Protein AF-A0A812J7W1-F1 (afdb_monomer)

Structure (mmCIF, N/CA/C/O backbone):
data_AF-A0A812J7W1-F1
#
_entry.id   AF-A0A812J7W1-F1
#
loop_
_atom_site.group_PDB
_atom_site.id
_atom_site.type_symbol
_atom_site.label_atom_id
_atom_site.label_alt_id
_atom_site.label_comp_id
_atom_site.label_asym_id
_atom_site.label_entity_id
_atom_site.label_seq_id
_atom_site.pdbx_PDB_ins_code
_atom_site.Cartn_x
_atom_site.Cartn_y
_atom_site.Cartn_z
_atom_site.occupancy
_atom_site.B_iso_or_equiv
_atom_site.auth_seq_id
_atom_site.auth_comp_id
_atom_site.auth_asym_id
_atom_site.auth_atom_id
_atom_site.pdbx_PDB_model_num
ATOM 1 N N . MET A 1 1 ? -7.565 -2.464 35.610 1.00 38.91 1 MET A N 1
ATOM 2 C CA . MET A 1 1 ? -7.631 -1.095 36.166 1.00 38.91 1 MET A CA 1
ATOM 3 C C . MET A 1 1 ? -6.300 -0.405 35.885 1.00 38.91 1 MET A C 1
ATOM 5 O O . MET A 1 1 ? -5.428 -0.407 36.736 1.00 38.91 1 MET A O 1
ATOM 9 N N . VAL A 1 2 ? -6.095 0.096 34.666 1.00 43.25 2 VAL A N 1
ATOM 10 C CA . VAL A 1 2 ? -4.907 0.891 34.315 1.00 43.25 2 VAL A CA 1
ATOM 11 C C . VAL A 1 2 ? -5.447 2.229 33.846 1.00 43.25 2 VAL A C 1
ATOM 13 O O . VAL A 1 2 ? -6.055 2.308 32.783 1.00 43.25 2 VAL A O 1
ATOM 16 N N . MET A 1 3 ? -5.316 3.254 34.685 1.00 48.16 3 MET A N 1
ATOM 17 C CA . MET A 1 3 ? -5.558 4.630 34.264 1.00 48.16 3 MET A CA 1
ATOM 18 C C . MET A 1 3 ? -4.496 4.931 33.207 1.00 48.16 3 MET A C 1
ATOM 20 O O . MET A 1 3 ? -3.303 4.955 33.515 1.00 48.16 3 MET A O 1
ATOM 24 N N . SER A 1 4 ? -4.920 5.034 31.948 1.00 65.12 4 SER A N 1
ATOM 25 C CA . SER A 1 4 ? -4.020 5.253 30.817 1.00 65.12 4 SER A CA 1
ATOM 26 C C . SER A 1 4 ? -3.242 6.549 31.047 1.00 65.12 4 SER A C 1
ATOM 28 O O . SER A 1 4 ? -3.764 7.481 31.659 1.00 65.12 4 SER A O 1
ATOM 30 N N . MET A 1 5 ? -2.005 6.651 30.548 1.00 56.66 5 MET A N 1
ATOM 31 C CA . MET A 1 5 ? -1.185 7.873 30.642 1.00 56.66 5 MET A CA 1
ATOM 32 C C . MET A 1 5 ? -1.951 9.132 30.194 1.00 56.66 5 MET A C 1
ATOM 34 O O . MET A 1 5 ? -1.687 10.234 30.674 1.00 56.66 5 MET A O 1
ATOM 38 N N . SER A 1 6 ? -2.959 8.970 29.328 1.00 56.72 6 SER A N 1
ATOM 39 C CA . SER A 1 6 ? -3.863 10.046 28.928 1.00 56.72 6 SER A CA 1
ATOM 40 C C . SER A 1 6 ? -4.675 10.653 30.073 1.00 56.72 6 SER A C 1
ATOM 42 O O . SER A 1 6 ? -4.969 11.843 30.030 1.00 56.72 6 SER A O 1
ATOM 44 N N . ASP A 1 7 ? -5.049 9.869 31.080 1.00 58.75 7 ASP A N 1
ATOM 45 C CA . ASP A 1 7 ? -5.904 10.309 32.185 1.00 58.75 7 ASP A CA 1
ATOM 46 C C . ASP A 1 7 ? -5.105 11.165 33.171 1.00 58.75 7 ASP A C 1
ATOM 48 O O . ASP A 1 7 ? -5.565 12.230 33.582 1.00 58.75 7 ASP A O 1
ATOM 52 N N . TRP A 1 8 ? -3.857 10.773 33.449 1.00 70.81 8 TRP A N 1
ATOM 53 C CA . TRP A 1 8 ? -2.909 11.577 34.223 1.00 70.81 8 TRP A CA 1
ATOM 54 C C . TRP A 1 8 ? -2.562 12.896 33.528 1.00 70.81 8 TRP A C 1
ATOM 56 O O . TRP A 1 8 ? -2.550 13.937 34.183 1.00 70.81 8 TRP A O 1
ATOM 66 N N . MET A 1 9 ? -2.372 12.896 32.202 1.00 63.72 9 MET A N 1
ATOM 67 C CA . MET A 1 9 ? -2.175 14.138 31.441 1.00 63.72 9 MET A CA 1
ATOM 68 C C . MET A 1 9 ? -3.383 15.081 31.546 1.00 63.72 9 MET A C 1
ATOM 70 O O . MET A 1 9 ? -3.213 16.295 31.639 1.00 63.72 9 MET A O 1
ATOM 74 N N . ILE A 1 10 ? -4.610 14.554 31.582 1.00 65.31 10 ILE A N 1
ATOM 75 C CA . ILE A 1 10 ? -5.826 15.372 31.729 1.00 65.31 10 ILE A CA 1
ATOM 76 C C . ILE A 1 10 ? -5.923 15.983 33.129 1.00 65.31 10 ILE A C 1
ATOM 78 O O . ILE A 1 10 ? -6.291 17.153 33.271 1.00 65.31 10 ILE A O 1
ATOM 82 N N . VAL A 1 11 ? -5.604 15.206 34.163 1.00 68.12 11 VAL A N 1
ATOM 83 C CA . VAL A 1 11 ? -5.605 15.698 35.544 1.00 68.12 11 VAL A CA 1
ATOM 84 C C . VAL A 1 11 ? -4.542 16.782 35.708 1.00 68.12 11 VAL A C 1
ATOM 86 O O . VAL A 1 11 ? -4.856 17.864 36.193 1.00 68.12 11 VAL A O 1
ATOM 89 N N . LEU A 1 12 ? -3.328 16.550 35.208 1.00 70.06 12 LEU A N 1
ATOM 90 C CA . LEU A 1 12 ? -2.230 17.5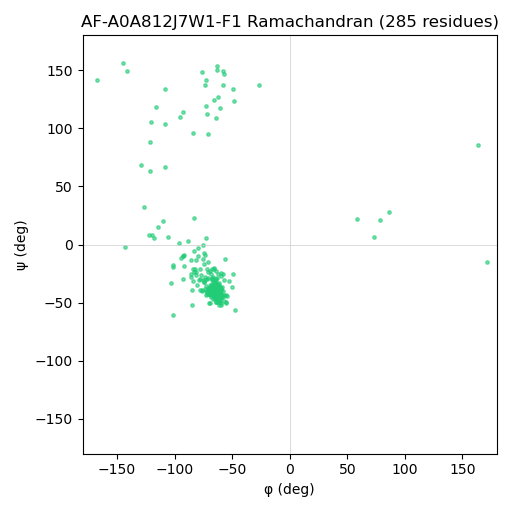16 35.273 1.00 70.06 12 LEU A CA 1
ATOM 91 C C . LEU A 1 12 ? -2.531 18.802 34.500 1.00 70.06 12 LEU A C 1
ATOM 93 O O . LEU A 1 12 ? -2.329 19.888 35.033 1.00 70.06 12 LEU A O 1
ATOM 97 N N . THR A 1 13 ? -3.075 18.706 33.284 1.00 69.25 13 THR A N 1
ATOM 98 C CA . THR A 1 13 ? -3.468 19.897 32.511 1.00 69.25 13 THR A CA 1
ATOM 99 C C . THR A 1 13 ? -4.605 20.670 33.174 1.00 69.25 13 THR A C 1
ATOM 101 O O . THR A 1 13 ? -4.586 21.896 33.156 1.00 69.25 13 THR A O 1
ATOM 104 N N . SER A 1 14 ? -5.560 19.988 33.814 1.00 63.94 14 SER A N 1
ATOM 105 C CA . SER A 1 14 ? -6.667 20.646 34.525 1.00 63.94 14 SER A CA 1
ATOM 106 C C . SER A 1 14 ? -6.212 21.312 35.825 1.00 63.94 14 SER A C 1
ATOM 108 O O . SER A 1 14 ? -6.644 22.422 36.121 1.00 63.94 14 SER A O 1
ATOM 110 N N . LEU A 1 15 ? -5.319 20.669 36.581 1.00 68.56 15 LEU A N 1
ATOM 111 C CA . LEU A 1 15 ? -4.721 21.248 37.786 1.00 68.56 15 LEU A CA 1
ATOM 112 C C . LEU A 1 15 ? -3.820 22.438 37.448 1.00 68.56 15 LEU A C 1
ATOM 114 O O . LEU A 1 15 ? -3.852 23.443 38.151 1.00 68.56 15 LEU A O 1
ATOM 118 N N . TRP A 1 16 ? -3.070 22.352 36.348 1.00 75.50 16 TRP A N 1
ATOM 119 C CA . TRP A 1 16 ? -2.271 23.461 35.835 1.00 75.50 16 TRP A CA 1
ATOM 120 C C . TRP A 1 16 ? -3.142 24.649 35.415 1.00 75.50 16 TRP A C 1
ATOM 122 O O . TRP A 1 16 ? -2.821 25.781 35.752 1.00 75.50 16 TRP A O 1
ATOM 132 N N . GLU A 1 17 ? -4.264 24.405 34.730 1.00 68.06 17 GLU A N 1
ATOM 133 C CA . GLU A 1 17 ? -5.214 25.447 34.311 1.00 68.06 17 GLU A CA 1
ATOM 134 C C . GLU A 1 17 ? -5.778 26.213 35.519 1.00 68.06 17 GLU A C 1
ATOM 136 O O . GLU A 1 17 ? -5.700 27.439 35.572 1.00 68.06 17 GLU A O 1
ATOM 141 N N . VAL A 1 18 ? -6.269 25.480 36.524 1.00 70.06 18 VAL A N 1
ATOM 142 C CA . VAL A 1 18 ? -6.839 26.054 37.754 1.00 70.06 18 VAL A CA 1
ATOM 143 C C . VAL A 1 18 ? -5.767 26.759 38.585 1.00 70.06 18 VAL A C 1
ATOM 145 O O . VAL A 1 18 ? -5.991 27.866 39.070 1.00 70.06 18 VAL A O 1
ATOM 148 N N . GLY A 1 19 ? -4.589 26.147 38.730 1.00 72.00 19 GLY A N 1
ATOM 149 C CA . GLY A 1 19 ? -3.466 26.735 39.457 1.00 72.00 19 GLY A CA 1
ATOM 150 C C . GLY A 1 19 ? -2.949 28.011 38.795 1.00 72.00 19 GLY A C 1
ATOM 151 O O . GLY A 1 19 ? -2.631 28.975 39.487 1.00 72.00 19 GLY A O 1
ATOM 152 N N . PHE A 1 20 ? -2.922 28.053 37.462 1.00 70.19 20 PHE A N 1
ATOM 153 C CA . PHE A 1 20 ? -2.513 29.231 36.705 1.00 70.19 20 PHE A CA 1
ATOM 154 C C . PHE A 1 20 ? -3.536 30.369 36.809 1.00 70.19 20 PHE A C 1
ATOM 156 O O . PHE A 1 20 ? -3.140 31.516 37.009 1.00 70.19 20 PHE A O 1
ATOM 163 N N . GLU A 1 21 ? -4.840 30.076 36.725 1.00 65.75 21 GLU A N 1
ATOM 164 C CA . GLU A 1 21 ? -5.900 31.073 36.940 1.00 65.75 21 GLU A CA 1
ATOM 165 C C . GLU A 1 21 ? -5.874 31.624 38.375 1.00 65.75 21 GLU A C 1
ATOM 167 O O . GLU A 1 21 ? -5.955 32.838 38.566 1.00 65.75 21 GLU A O 1
ATOM 172 N N . ALA A 1 22 ? -5.671 30.760 39.375 1.00 67.69 22 ALA A N 1
ATOM 173 C CA . ALA A 1 22 ? -5.524 31.173 40.768 1.00 67.69 22 ALA A CA 1
ATOM 174 C C . ALA A 1 22 ? -4.273 32.040 40.976 1.00 67.69 22 ALA A C 1
ATOM 176 O O . ALA A 1 22 ? -4.361 33.114 41.567 1.00 67.69 22 ALA A O 1
ATOM 177 N N . TYR A 1 23 ? -3.118 31.626 40.446 1.00 73.19 23 TYR A N 1
ATOM 178 C CA . TYR A 1 23 ? -1.880 32.402 40.528 1.00 73.19 23 TYR A CA 1
ATOM 179 C C . TYR A 1 23 ? -2.016 33.770 39.852 1.00 73.19 23 TYR A C 1
ATOM 181 O O . TYR A 1 23 ? -1.608 34.776 40.425 1.00 73.19 23 TYR A O 1
ATOM 189 N N . ALA A 1 24 ? -2.624 33.832 38.665 1.00 65.81 24 ALA A N 1
ATOM 190 C CA . ALA A 1 24 ? -2.852 35.088 37.957 1.00 65.81 24 ALA A CA 1
ATOM 191 C C . ALA A 1 24 ? -3.798 36.028 38.726 1.00 65.81 24 ALA A C 1
ATOM 193 O O . ALA A 1 24 ? -3.552 37.232 38.761 1.00 65.81 24 ALA A O 1
ATOM 194 N N . PHE A 1 25 ? -4.831 35.487 39.381 1.00 64.12 25 PHE A N 1
ATOM 195 C CA . PHE A 1 25 ? -5.729 36.247 40.253 1.00 64.12 25 PHE A CA 1
ATOM 196 C C . PHE A 1 25 ? -4.996 36.801 41.484 1.00 64.12 25 PHE A C 1
ATOM 198 O O . PHE A 1 25 ? -5.085 37.994 41.769 1.00 64.12 25 PHE A O 1
ATOM 205 N N . PHE A 1 26 ? -4.199 35.974 42.171 1.00 64.81 26 PHE A N 1
ATOM 206 C CA . PHE A 1 26 ? -3.395 36.418 43.315 1.00 64.81 26 PHE A CA 1
ATOM 207 C C . PHE A 1 26 ? -2.312 37.429 42.920 1.00 64.81 26 PHE A C 1
ATOM 209 O O . PHE A 1 26 ? -2.077 38.379 43.659 1.00 64.81 26 PHE A O 1
ATOM 216 N N . ALA A 1 27 ? -1.701 37.280 41.743 1.00 64.56 27 ALA A N 1
ATOM 217 C CA . ALA A 1 27 ? -0.713 38.221 41.221 1.00 64.56 27 ALA A CA 1
ATOM 218 C C . ALA A 1 27 ? -1.318 39.585 40.826 1.00 64.56 27 ALA A C 1
ATOM 220 O O . ALA A 1 27 ? -0.592 40.574 40.785 1.00 64.56 27 ALA A O 1
ATOM 221 N N . GLN A 1 28 ? -2.626 39.656 40.545 1.00 57.50 28 GLN A N 1
ATOM 222 C CA . GLN A 1 28 ? -3.356 40.917 40.341 1.00 57.50 28 GLN A CA 1
ATOM 223 C C . GLN A 1 28 ? -3.832 41.562 41.651 1.00 57.50 28 GLN A C 1
ATOM 225 O O . GLN A 1 28 ? -4.068 42.765 41.678 1.00 57.50 28 GLN A O 1
ATOM 230 N N . GLY A 1 29 ? -3.955 40.791 42.737 1.00 55.59 29 GLY A N 1
ATOM 231 C CA . GLY A 1 29 ? -4.393 41.280 44.050 1.00 55.59 29 GLY A CA 1
ATOM 232 C C . GLY A 1 29 ? -3.343 42.079 44.832 1.00 55.59 29 GLY A C 1
ATOM 233 O O . GLY A 1 29 ? -3.631 42.529 45.938 1.00 55.59 29 GLY A O 1
ATOM 234 N N . THR A 1 30 ? -2.138 42.260 44.288 1.00 50.72 30 THR A N 1
ATOM 235 C CA . THR A 1 30 ? -1.028 42.974 44.934 1.00 50.72 30 THR A CA 1
ATOM 236 C C . THR A 1 30 ? -0.554 44.164 44.096 1.00 50.72 30 THR A C 1
ATOM 238 O O . THR A 1 30 ? 0.590 44.193 43.654 1.00 50.72 30 THR A O 1
ATOM 241 N N . GLU A 1 31 ? -1.405 45.163 43.874 1.00 50.72 31 GLU A N 1
ATOM 242 C CA . GLU A 1 31 ? -0.934 46.528 43.591 1.00 50.72 31 GLU A CA 1
ATOM 243 C C . GLU A 1 31 ? -1.505 47.469 44.655 1.00 50.72 31 GLU A C 1
ATOM 245 O O . GLU A 1 31 ? -2.590 48.033 44.531 1.00 50.72 31 GLU A O 1
ATOM 250 N N . GLY A 1 32 ? -0.739 47.585 45.743 1.00 47.44 32 GLY A N 1
ATOM 251 C CA . GLY A 1 32 ? -0.638 48.829 46.487 1.00 47.44 32 GLY A CA 1
ATOM 252 C C . GLY A 1 32 ? 0.205 49.820 45.679 1.00 47.44 32 GLY A C 1
ATOM 253 O O . GLY A 1 32 ? 1.207 49.443 45.076 1.00 47.44 32 GLY A O 1
ATOM 254 N N . ASP A 1 33 ? -0.289 51.051 45.664 1.00 46.31 33 ASP A N 1
ATOM 255 C CA . ASP A 1 33 ? 0.182 52.289 45.041 1.00 46.31 33 ASP A CA 1
ATOM 256 C C . ASP A 1 33 ? 1.703 52.439 44.787 1.00 46.31 33 ASP A C 1
ATOM 258 O O . ASP A 1 33 ? 2.532 52.151 45.649 1.00 46.31 33 ASP A O 1
ATOM 262 N N . GLY A 1 34 ? 2.072 52.953 43.604 1.00 38.47 34 GLY A N 1
ATOM 263 C CA . GLY A 1 34 ? 3.466 53.254 43.255 1.00 38.47 34 GLY A CA 1
ATOM 264 C C . GLY A 1 34 ? 3.730 53.461 41.760 1.00 38.47 34 GLY A C 1
ATOM 265 O O . GLY A 1 34 ? 4.135 52.547 41.040 1.00 38.47 34 GLY A O 1
ATOM 266 N N . GLY A 1 35 ? 3.523 54.687 41.274 1.00 47.06 35 GLY A N 1
ATOM 267 C CA . GLY A 1 35 ? 3.791 55.100 39.895 1.00 47.06 35 GLY A CA 1
ATOM 268 C C . GLY A 1 35 ? 5.262 54.954 39.479 1.00 47.06 35 GLY A C 1
ATOM 269 O O . GLY A 1 35 ? 6.138 55.630 40.003 1.00 47.06 35 GLY A O 1
ATOM 270 N N . GLY A 1 36 ? 5.523 54.103 38.483 1.00 46.34 36 GLY A N 1
ATOM 271 C CA . GLY A 1 36 ? 6.850 53.960 37.860 1.00 46.34 36 GLY A CA 1
ATOM 272 C C . GLY A 1 36 ? 6.996 52.789 36.878 1.00 46.34 36 GLY A C 1
ATOM 273 O O . GLY A 1 36 ? 7.913 52.778 36.064 1.00 46.34 36 GLY A O 1
ATOM 274 N N . LEU A 1 37 ? 6.069 51.823 36.881 1.00 48.12 37 LEU A N 1
ATOM 275 C CA . LEU A 1 37 ? 6.252 50.535 36.194 1.00 48.12 37 LEU A CA 1
ATOM 276 C C . LEU A 1 37 ? 5.375 50.309 34.942 1.00 48.12 37 LEU A C 1
ATOM 278 O O . LEU A 1 37 ? 5.202 49.177 34.507 1.00 48.12 37 LEU A O 1
ATOM 282 N N . LYS A 1 38 ? 4.824 51.348 34.300 1.00 52.34 38 LYS A N 1
ATOM 283 C CA . LYS A 1 38 ? 3.821 51.170 33.220 1.00 52.34 38 LYS A CA 1
ATOM 284 C C . LYS A 1 38 ? 4.337 50.445 31.954 1.00 52.34 38 LYS A C 1
ATOM 286 O O . LYS A 1 38 ? 3.543 49.836 31.237 1.00 52.34 38 LYS A O 1
ATOM 291 N N . SER A 1 39 ? 5.650 50.433 31.693 1.00 50.81 39 SER A N 1
ATOM 292 C CA . SER A 1 39 ? 6.232 49.784 30.498 1.00 50.81 39 SER A CA 1
ATOM 293 C C . SER A 1 39 ? 6.501 48.276 30.679 1.00 50.81 39 SER A C 1
ATOM 295 O O . SER A 1 39 ? 6.197 47.473 29.795 1.00 50.81 39 SER A O 1
ATOM 297 N N . LEU A 1 40 ? 6.966 47.846 31.861 1.00 51.84 40 LEU A N 1
ATOM 298 C CA . LEU A 1 40 ? 7.208 46.423 32.152 1.00 51.84 40 LEU A CA 1
ATOM 299 C C . LEU A 1 40 ? 5.910 45.658 32.453 1.00 51.84 40 LEU A C 1
ATOM 301 O O . LEU A 1 40 ? 5.808 44.471 32.128 1.00 51.84 40 LEU A O 1
ATOM 305 N N . THR A 1 41 ? 4.896 46.333 33.004 1.00 58.84 41 THR A N 1
ATOM 306 C CA . THR A 1 41 ? 3.570 45.742 33.230 1.00 58.84 41 THR A CA 1
ATOM 307 C C . THR A 1 41 ? 2.849 45.485 31.904 1.00 58.84 41 THR A C 1
ATOM 309 O O . THR A 1 41 ? 2.264 44.421 31.734 1.00 58.84 41 THR A O 1
ATOM 312 N N . SER A 1 42 ? 2.985 46.362 30.902 1.00 55.03 42 SER A N 1
ATOM 313 C CA . SER A 1 42 ? 2.338 46.202 29.586 1.00 55.03 42 SER A CA 1
ATOM 314 C C . SER A 1 42 ? 2.801 44.945 28.828 1.00 55.03 42 SER A C 1
ATOM 316 O O . SER A 1 42 ? 1.983 44.223 28.257 1.00 55.03 42 SER A O 1
ATOM 318 N N . LEU A 1 43 ? 4.095 44.606 28.881 1.00 57.69 43 LEU A N 1
ATOM 319 C CA . LEU A 1 43 ? 4.625 43.381 28.260 1.00 57.69 43 LEU A CA 1
ATOM 320 C C . LEU A 1 43 ? 4.229 42.107 29.026 1.00 57.69 43 LEU A C 1
ATOM 322 O O . LEU A 1 43 ? 3.938 41.077 28.408 1.00 57.69 43 LEU A O 1
ATOM 326 N N . LYS A 1 44 ? 4.167 42.172 30.364 1.00 61.62 44 LYS A N 1
ATOM 327 C CA . LYS A 1 44 ? 3.667 41.070 31.204 1.00 61.62 44 LYS A CA 1
ATOM 328 C C . LYS A 1 44 ? 2.171 40.835 30.979 1.00 61.62 44 LYS A C 1
ATOM 330 O O . LYS A 1 44 ? 1.772 39.689 30.792 1.00 61.62 44 LYS A O 1
ATOM 335 N N . ILE A 1 45 ? 1.374 41.900 30.884 1.00 62.22 45 ILE A N 1
ATOM 336 C CA . ILE A 1 45 ? -0.064 41.848 30.590 1.00 62.22 45 ILE A CA 1
ATOM 337 C C . ILE A 1 45 ? -0.317 41.211 29.217 1.00 62.22 45 ILE A C 1
ATOM 339 O O . ILE A 1 45 ? -1.134 40.299 29.116 1.00 62.22 45 ILE A O 1
ATOM 343 N N . LEU A 1 46 ? 0.415 41.599 28.166 1.00 63.19 46 LEU A N 1
ATOM 344 C CA . LEU A 1 46 ? 0.258 40.996 26.833 1.00 63.19 46 LEU A CA 1
ATOM 345 C C . LEU A 1 46 ? 0.599 39.498 26.815 1.00 63.19 46 LEU A C 1
ATOM 347 O O . LEU A 1 46 ? -0.063 38.714 26.128 1.00 63.19 46 LEU A O 1
ATOM 351 N N . ARG A 1 47 ? 1.612 39.079 27.584 1.00 64.00 47 ARG A N 1
ATOM 352 C CA . ARG A 1 47 ? 1.989 37.666 27.715 1.00 64.00 47 ARG A CA 1
ATOM 353 C C . ARG A 1 47 ? 0.932 36.882 28.503 1.00 64.00 47 ARG A C 1
ATOM 355 O O . ARG A 1 47 ? 0.553 35.799 28.066 1.00 64.00 47 ARG A O 1
ATOM 362 N N . ILE A 1 48 ? 0.394 37.453 29.581 1.00 65.56 48 ILE A N 1
ATOM 363 C CA . ILE A 1 48 ? -0.689 36.861 30.383 1.00 65.56 48 ILE A CA 1
ATOM 364 C C . ILE A 1 48 ? -1.960 36.701 29.542 1.00 65.56 48 ILE A C 1
ATOM 366 O O . ILE A 1 48 ? -2.483 35.596 29.464 1.00 65.56 48 ILE A O 1
ATOM 370 N N . VAL A 1 49 ? -2.392 37.735 28.810 1.00 68.62 49 VAL A N 1
ATOM 371 C CA . VAL A 1 49 ? -3.573 37.673 27.925 1.00 68.62 49 VAL A CA 1
ATOM 372 C C . VAL A 1 49 ? -3.421 36.599 26.840 1.00 68.62 49 VAL A C 1
ATOM 374 O O . VAL A 1 49 ? -4.380 35.884 26.538 1.00 68.62 49 VAL A O 1
ATOM 377 N N . ARG A 1 50 ? -2.220 36.437 26.262 1.00 65.12 50 ARG A N 1
ATOM 378 C CA . ARG A 1 50 ? -1.934 35.344 25.314 1.00 65.12 50 ARG A CA 1
ATOM 379 C C . ARG A 1 50 ? -2.053 33.974 25.977 1.00 65.12 50 ARG A C 1
ATOM 381 O O . ARG A 1 50 ? -2.676 33.089 25.395 1.00 65.12 50 ARG A O 1
ATOM 388 N N . ILE A 1 51 ? -1.521 33.806 27.186 1.00 66.94 51 ILE A N 1
ATOM 389 C CA . ILE A 1 51 ? -1.618 32.540 27.922 1.00 66.94 51 ILE A CA 1
ATOM 390 C C . ILE A 1 51 ? -3.078 32.234 28.286 1.00 66.94 51 ILE A C 1
ATOM 392 O O 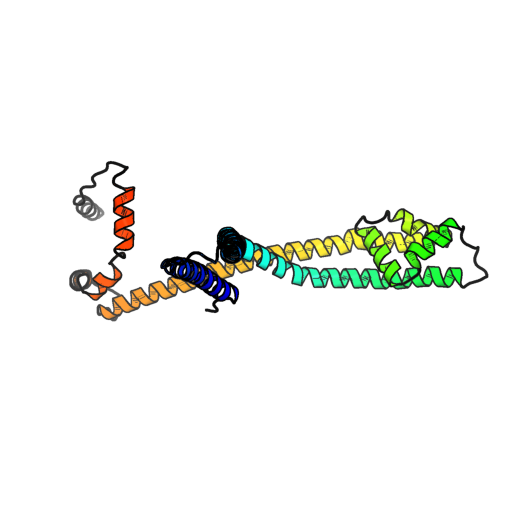. ILE A 1 51 ? -3.519 31.110 28.071 1.00 66.94 51 ILE A O 1
ATOM 396 N N . THR A 1 52 ? -3.882 33.219 28.702 1.00 67.56 52 THR A N 1
ATOM 397 C CA . THR A 1 52 ? -5.320 33.017 28.964 1.00 67.56 52 THR A CA 1
ATOM 398 C C . THR A 1 52 ? -6.088 32.599 27.701 1.00 67.56 52 THR A C 1
ATOM 400 O O . THR A 1 52 ? -7.011 31.788 27.777 1.00 67.56 52 THR A O 1
ATOM 403 N N . ARG A 1 53 ? -5.707 33.099 26.513 1.00 64.62 53 ARG A N 1
ATOM 404 C CA . ARG A 1 53 ? -6.279 32.637 25.231 1.00 64.62 53 ARG A CA 1
ATOM 405 C C . ARG A 1 53 ? -5.887 31.195 24.904 1.00 64.62 53 ARG A C 1
ATOM 407 O O . ARG A 1 53 ? -6.746 30.437 24.465 1.00 64.62 53 ARG A O 1
ATOM 414 N N . ILE A 1 54 ? -4.633 30.811 25.147 1.00 68.06 54 ILE A N 1
ATOM 415 C CA . ILE A 1 54 ? -4.149 29.430 24.967 1.00 68.06 54 ILE A CA 1
ATOM 416 C C . ILE A 1 54 ? -4.871 28.478 25.930 1.00 68.06 54 ILE A C 1
ATOM 418 O O . ILE A 1 54 ? -5.305 27.406 25.525 1.00 68.06 54 ILE A O 1
ATOM 422 N N . VAL A 1 55 ? -5.086 28.897 27.176 1.00 68.06 55 VAL A N 1
ATOM 423 C CA . VAL A 1 55 ? -5.855 28.157 28.185 1.00 68.06 55 VAL A CA 1
ATOM 424 C C . VAL A 1 55 ? -7.320 27.981 27.760 1.00 68.06 55 VAL A C 1
ATOM 426 O O . VAL A 1 55 ? -7.847 26.871 27.780 1.00 68.06 55 VAL A O 1
ATOM 429 N N . LYS A 1 56 ? -7.971 29.031 27.242 1.00 63.38 56 LYS A N 1
ATOM 430 C CA . LYS A 1 56 ? -9.310 28.896 26.641 1.00 63.38 56 LYS A CA 1
ATOM 431 C C . LYS A 1 56 ? -9.317 27.960 25.425 1.00 63.38 56 LYS A C 1
ATOM 433 O O . LYS A 1 56 ? -10.262 27.190 25.276 1.00 63.38 56 LYS A O 1
ATOM 438 N N . ALA A 1 57 ? -8.272 27.969 24.595 1.00 64.44 57 ALA A N 1
ATOM 439 C CA . ALA A 1 57 ? -8.111 27.007 23.504 1.00 64.44 57 ALA A CA 1
ATOM 440 C C . ALA A 1 57 ? -7.867 25.572 24.016 1.00 64.44 57 ALA A C 1
ATOM 442 O O . ALA A 1 57 ? -8.329 24.618 23.399 1.00 64.44 57 ALA A O 1
ATOM 443 N N . ALA A 1 58 ? -7.261 25.385 25.191 1.00 63.69 58 ALA A N 1
ATOM 444 C CA . ALA A 1 58 ? -7.145 24.076 25.836 1.00 63.69 58 ALA A CA 1
ATOM 445 C C . ALA A 1 58 ? -8.512 23.498 26.269 1.00 63.69 58 ALA A C 1
ATOM 447 O O . ALA A 1 58 ? -8.673 22.278 26.342 1.00 63.69 58 ALA A O 1
ATOM 448 N N . ARG A 1 59 ? -9.561 24.319 26.437 1.00 60.00 59 ARG A N 1
ATOM 449 C CA . ARG A 1 59 ? -10.942 23.804 26.553 1.00 60.00 59 ARG A CA 1
ATOM 450 C C . ARG A 1 59 ? -11.450 23.166 25.254 1.00 60.00 59 ARG A C 1
ATOM 452 O O . ARG A 1 59 ? -12.233 22.225 25.335 1.00 60.00 59 ARG A O 1
ATOM 459 N N . LEU A 1 60 ? -10.966 23.587 24.079 1.00 60.12 60 LEU A N 1
ATOM 460 C CA . LEU A 1 60 ? -11.221 22.876 22.813 1.00 60.12 60 LEU A CA 1
ATOM 461 C C . LEU A 1 60 ? -10.517 21.511 22.801 1.00 60.12 60 LEU A C 1
ATOM 463 O O . LEU A 1 60 ? -11.051 20.547 22.263 1.00 60.12 60 LEU A O 1
ATOM 467 N N . ILE A 1 61 ? -9.381 21.374 23.495 1.00 59.47 61 ILE A N 1
ATOM 468 C CA . ILE A 1 61 ? -8.738 20.070 23.728 1.00 59.47 61 ILE A CA 1
ATOM 469 C C . ILE A 1 61 ? -9.621 19.177 24.622 1.00 59.47 61 ILE A C 1
ATOM 471 O O . ILE A 1 61 ? -9.700 17.972 24.399 1.00 59.47 61 ILE A O 1
ATOM 475 N N . ARG A 1 62 ? -10.394 19.737 25.569 1.00 54.94 62 ARG A N 1
ATOM 476 C CA . ARG A 1 62 ? -11.429 18.969 26.298 1.00 54.94 62 ARG A CA 1
ATOM 477 C C . ARG A 1 62 ? -12.582 18.498 25.402 1.00 54.94 62 ARG A C 1
ATOM 479 O O . ARG A 1 62 ? -13.218 17.516 25.766 1.00 54.94 62 ARG A O 1
ATOM 486 N N . ILE A 1 63 ? -12.829 19.091 24.232 1.00 57.81 63 ILE A N 1
ATOM 487 C CA . ILE A 1 63 ? -13.765 18.533 23.235 1.00 57.81 63 ILE A CA 1
ATOM 488 C C . ILE A 1 63 ? -13.249 17.183 22.699 1.00 57.81 63 ILE A C 1
ATOM 490 O O . ILE A 1 63 ? -14.036 16.259 22.495 1.00 57.81 63 ILE A O 1
ATOM 494 N N . PHE A 1 64 ? -11.924 16.984 22.664 1.00 55.12 64 PHE A N 1
ATOM 495 C CA . PHE A 1 64 ? -11.302 15.669 22.461 1.00 55.12 64 PHE A CA 1
ATOM 496 C C . PHE A 1 64 ? -11.411 14.727 23.683 1.00 55.12 64 PHE A C 1
ATOM 498 O O . PHE A 1 64 ? -10.862 13.628 23.671 1.00 55.12 64 PHE A O 1
ATOM 505 N N . ARG A 1 65 ? -12.123 15.082 24.761 1.00 53.50 65 ARG A N 1
ATOM 506 C CA . ARG A 1 65 ? -12.593 14.091 25.755 1.00 53.50 65 ARG A CA 1
ATOM 507 C C . ARG A 1 65 ? -13.884 13.401 25.316 1.00 53.50 65 ARG A C 1
ATOM 509 O O . ARG A 1 65 ? -14.139 12.293 25.770 1.00 53.50 65 ARG A O 1
ATOM 516 N N . PHE A 1 66 ? -14.659 13.998 24.406 1.00 53.00 66 PHE A N 1
ATOM 517 C CA . PHE A 1 66 ? -15.810 13.343 23.762 1.00 53.00 66 PHE A CA 1
ATOM 518 C C . PHE A 1 66 ? -15.378 12.302 22.706 1.00 53.00 66 PHE A C 1
ATOM 520 O O . PHE A 1 66 ? -16.157 11.497 22.211 1.00 53.00 66 PHE A O 1
ATOM 527 N N . VAL A 1 67 ? -14.077 12.267 22.428 1.00 57.38 67 VAL A N 1
ATOM 528 C CA . VAL A 1 67 ? -13.357 11.394 21.496 1.00 57.38 67 VAL A CA 1
ATOM 529 C C . VAL A 1 67 ? -13.034 10.045 22.157 1.00 57.38 67 VAL A C 1
ATOM 531 O O . VAL A 1 67 ? -12.158 9.331 21.702 1.00 57.38 67 VAL A O 1
ATOM 534 N N . MET A 1 68 ? -13.758 9.608 23.198 1.00 59.00 68 MET A N 1
ATOM 535 C CA . MET A 1 68 ? -13.728 8.182 23.567 1.00 59.00 68 MET A CA 1
ATOM 536 C C . MET A 1 68 ? -14.117 7.327 22.350 1.00 59.00 68 MET A C 1
ATOM 538 O O . MET A 1 68 ? -13.417 6.374 22.023 1.00 59.00 68 MET A O 1
ATOM 542 N N . ALA A 1 69 ? -15.152 7.747 21.612 1.00 62.06 69 ALA A N 1
ATOM 543 C CA . ALA A 1 69 ? -15.543 7.126 20.350 1.00 62.06 69 ALA A CA 1
ATOM 544 C C . ALA A 1 69 ? -14.411 7.163 19.306 1.00 62.06 69 ALA A C 1
ATOM 546 O O . ALA A 1 69 ? -14.091 6.143 18.710 1.00 62.06 69 ALA A O 1
ATOM 547 N N . PHE A 1 70 ? -13.732 8.299 19.130 1.00 64.56 70 PHE A N 1
ATOM 548 C CA . PHE A 1 70 ? -12.645 8.421 18.151 1.00 64.56 70 PHE A CA 1
ATOM 549 C C . PHE A 1 70 ? -11.350 7.705 18.574 1.00 64.56 70 PHE A C 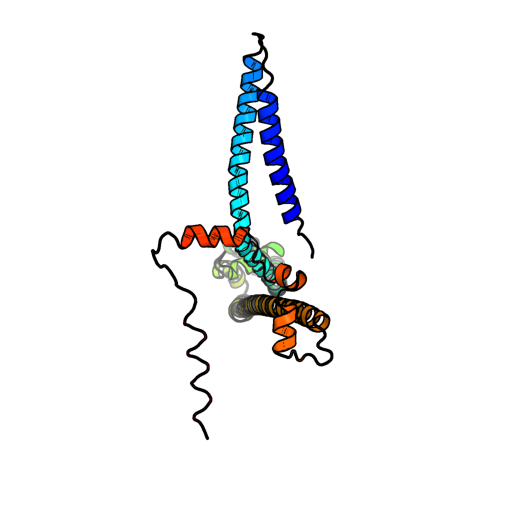1
ATOM 551 O O . PHE A 1 70 ? -10.650 7.167 17.726 1.00 64.56 70 PHE A O 1
ATOM 558 N N . ARG A 1 71 ? -11.056 7.593 19.876 1.00 66.69 71 ARG A N 1
ATOM 559 C CA . ARG A 1 71 ? -9.977 6.738 20.398 1.00 66.69 71 ARG A CA 1
ATOM 560 C C . ARG A 1 71 ? -10.271 5.262 20.144 1.00 66.69 71 ARG A C 1
ATOM 562 O O . ARG A 1 71 ? -9.350 4.544 19.776 1.00 66.69 71 ARG A O 1
ATOM 569 N N . LEU A 1 72 ? -11.527 4.827 20.289 1.00 68.88 72 LEU A N 1
ATOM 570 C CA . LEU A 1 72 ? -11.945 3.478 19.890 1.00 68.88 72 LEU A CA 1
ATOM 571 C C . LEU A 1 72 ? -11.784 3.262 18.378 1.00 68.88 72 LEU A C 1
ATOM 573 O O . LEU A 1 72 ? -11.273 2.220 17.973 1.00 68.88 72 LEU A O 1
ATOM 577 N N . LEU A 1 73 ? -12.160 4.244 17.550 1.00 74.62 73 LEU A N 1
ATOM 578 C CA . LEU A 1 73 ? -11.978 4.164 16.096 1.00 74.62 73 LEU A CA 1
ATOM 579 C C . LEU A 1 73 ? -10.494 4.077 15.715 1.00 74.62 73 LEU A C 1
ATOM 581 O O . LEU A 1 73 ? -10.118 3.200 14.946 1.00 74.62 73 LEU A O 1
ATOM 585 N N . ILE A 1 74 ? -9.630 4.911 16.301 1.00 76.12 74 ILE A N 1
ATOM 586 C CA . ILE A 1 74 ? -8.179 4.845 16.073 1.00 76.12 74 ILE A CA 1
ATOM 587 C C . ILE A 1 74 ? -7.600 3.517 16.560 1.00 76.12 74 ILE A C 1
ATOM 589 O O . ILE A 1 74 ? -6.813 2.911 15.842 1.00 76.12 74 ILE A O 1
ATOM 593 N N . ALA A 1 75 ? -7.976 3.045 17.751 1.00 73.25 75 ALA A N 1
ATOM 594 C CA . ALA A 1 75 ? -7.510 1.757 18.262 1.00 73.25 75 ALA A CA 1
ATOM 595 C C . ALA A 1 75 ? -7.917 0.605 17.329 1.00 73.25 75 ALA A C 1
ATOM 597 O O . ALA A 1 75 ? -7.108 -0.284 17.071 1.00 73.25 75 ALA A O 1
ATOM 598 N N . SER A 1 76 ? -9.126 0.671 16.764 1.00 73.06 76 SER A N 1
ATOM 599 C CA . SER A 1 76 ? -9.610 -0.288 15.765 1.00 73.06 76 SER A CA 1
ATOM 600 C C . SER A 1 76 ? -8.792 -0.208 14.472 1.00 73.06 76 SER A C 1
ATOM 602 O O . SER A 1 76 ? -8.336 -1.233 13.977 1.00 73.06 76 SER A O 1
ATOM 604 N N . ILE A 1 77 ? -8.507 0.998 13.968 1.00 80.81 77 ILE A N 1
ATOM 605 C CA . ILE A 1 77 ? -7.650 1.192 12.787 1.00 80.81 77 ILE A CA 1
ATOM 606 C C . ILE A 1 77 ? -6.244 0.638 13.045 1.00 80.81 77 ILE A C 1
ATOM 608 O O . ILE A 1 77 ? -5.748 -0.150 12.248 1.00 80.81 77 ILE A O 1
ATOM 612 N N . ILE A 1 78 ? -5.609 0.973 14.169 1.00 80.06 78 ILE A N 1
ATOM 613 C CA . ILE A 1 78 ? -4.265 0.482 14.513 1.00 80.06 78 ILE A CA 1
ATOM 614 C C . ILE A 1 78 ? -4.244 -1.049 14.604 1.00 80.06 78 ILE A C 1
ATOM 616 O O . ILE A 1 78 ? -3.299 -1.676 14.122 1.00 80.06 78 ILE A O 1
ATOM 620 N N . ALA A 1 79 ? -5.291 -1.661 15.163 1.00 77.12 79 ALA A N 1
ATOM 621 C CA . ALA A 1 79 ? -5.426 -3.113 15.181 1.00 77.12 79 ALA A CA 1
ATOM 622 C C . ALA A 1 79 ? -5.479 -3.698 13.756 1.00 77.12 79 ALA A C 1
ATOM 624 O O . ALA A 1 79 ? -4.751 -4.648 13.466 1.00 77.12 79 ALA A O 1
ATOM 625 N N . THR A 1 80 ? -6.247 -3.091 12.840 1.00 82.06 80 THR A N 1
ATOM 626 C CA . THR A 1 80 ? -6.299 -3.525 11.427 1.00 82.06 80 THR A CA 1
ATOM 627 C C . THR A 1 80 ? -4.986 -3.292 10.674 1.00 82.06 80 THR A C 1
ATOM 629 O O . THR A 1 80 ? -4.587 -4.129 9.865 1.00 82.06 80 THR A O 1
ATOM 632 N N . LEU A 1 81 ? -4.261 -2.211 10.983 1.00 83.44 81 LEU A N 1
ATOM 633 C CA . LEU A 1 81 ? -2.978 -1.887 10.357 1.00 83.44 81 LEU A CA 1
ATOM 634 C C . LEU A 1 81 ? -1.910 -2.945 10.645 1.00 83.44 81 LEU A C 1
ATOM 636 O O . LEU A 1 81 ? -1.095 -3.224 9.772 1.00 83.44 81 LEU A O 1
ATOM 640 N N . LYS A 1 82 ? -1.916 -3.571 11.831 1.00 83.88 82 LYS A N 1
ATOM 641 C CA . LYS A 1 82 ? -0.964 -4.647 12.161 1.00 83.88 82 LYS A CA 1
ATOM 642 C C . LYS A 1 82 ? -1.108 -5.841 11.214 1.00 83.88 82 LYS A C 1
ATOM 644 O O . LYS A 1 82 ? -0.104 -6.403 10.793 1.00 83.88 82 LYS A O 1
ATOM 649 N N . SER A 1 83 ? -2.341 -6.232 10.901 1.00 81.75 83 SER A N 1
ATOM 650 C CA . SER A 1 83 ? -2.620 -7.327 9.967 1.00 81.75 83 SER A CA 1
ATOM 651 C C . SER A 1 83 ? -2.305 -6.921 8.525 1.00 81.75 83 SER A C 1
ATOM 653 O O . SER A 1 83 ? -1.618 -7.644 7.802 1.00 81.75 83 SER A O 1
ATOM 655 N N . LEU A 1 84 ? -2.692 -5.698 8.146 1.00 86.25 84 LEU A N 1
ATOM 656 C CA . LEU A 1 84 ? -2.376 -5.122 6.840 1.00 86.25 84 LEU A CA 1
ATOM 657 C C . LEU A 1 84 ? -0.863 -5.046 6.588 1.00 86.25 84 LEU A C 1
ATOM 659 O O . LEU A 1 84 ? -0.424 -5.285 5.469 1.00 86.25 84 LEU A O 1
ATOM 663 N N . LEU A 1 85 ? -0.059 -4.761 7.617 1.00 89.81 85 LEU A N 1
ATOM 664 C CA . LEU A 1 85 ? 1.397 -4.674 7.503 1.00 89.81 85 LEU A CA 1
ATOM 665 C C . LEU A 1 85 ? 2.011 -5.974 6.972 1.00 89.81 85 LEU A C 1
ATOM 667 O O . LEU A 1 85 ? 2.903 -5.919 6.132 1.00 89.81 85 LEU A O 1
ATOM 671 N N . TRP A 1 86 ? 1.520 -7.137 7.406 1.00 90.94 86 TRP A N 1
ATOM 672 C CA . TRP A 1 86 ? 2.000 -8.426 6.899 1.00 90.94 86 TRP A CA 1
ATOM 673 C C . TRP A 1 86 ? 1.643 -8.636 5.426 1.00 90.94 86 TRP A C 1
ATOM 675 O O . TRP A 1 86 ? 2.478 -9.102 4.653 1.00 90.94 86 TRP A O 1
ATOM 685 N N . ALA A 1 87 ? 0.437 -8.237 5.018 1.00 90.38 87 ALA A N 1
ATOM 686 C CA . ALA A 1 87 ? 0.015 -8.304 3.620 1.00 90.38 87 ALA A CA 1
ATOM 687 C C . ALA A 1 87 ? 0.825 -7.338 2.731 1.00 90.38 87 ALA A C 1
ATOM 689 O O . ALA A 1 87 ? 1.251 -7.705 1.638 1.00 90.38 87 ALA A O 1
ATOM 690 N N . LEU A 1 88 ? 1.111 -6.128 3.223 1.00 91.44 88 LEU A N 1
ATOM 691 C CA . LEU A 1 88 ? 1.971 -5.160 2.539 1.00 91.44 88 LEU A CA 1
ATOM 692 C C . LEU A 1 88 ? 3.428 -5.629 2.462 1.00 91.44 88 LEU A C 1
ATOM 694 O O . LEU A 1 88 ? 4.075 -5.405 1.445 1.00 91.44 88 LEU A O 1
ATOM 698 N N . MET A 1 89 ? 3.939 -6.315 3.487 1.00 93.50 89 MET A N 1
ATOM 699 C CA . MET A 1 89 ? 5.264 -6.945 3.444 1.00 93.50 89 MET A CA 1
ATOM 700 C C . MET A 1 89 ? 5.339 -8.035 2.370 1.00 93.50 89 MET A C 1
ATOM 702 O O . MET A 1 89 ? 6.334 -8.112 1.651 1.00 93.50 89 MET A O 1
ATOM 706 N N . LEU A 1 90 ? 4.285 -8.842 2.212 1.00 92.25 90 LEU A N 1
ATOM 707 C CA . LEU A 1 90 ? 4.202 -9.830 1.133 1.00 92.25 90 LEU A CA 1
ATOM 708 C C . LEU A 1 90 ? 4.178 -9.158 -0.249 1.00 92.25 90 LEU A C 1
ATOM 710 O O . LEU A 1 90 ? 4.912 -9.575 -1.143 1.00 92.25 90 LEU A O 1
ATOM 714 N N . LEU A 1 91 ? 3.389 -8.091 -0.417 1.00 94.06 91 LEU A N 1
ATOM 715 C CA . LEU A 1 91 ? 3.379 -7.294 -1.647 1.00 94.06 91 LEU A CA 1
ATOM 716 C C . LEU A 1 91 ? 4.768 -6.704 -1.943 1.00 94.06 91 LEU A C 1
ATOM 718 O O . LEU A 1 91 ? 5.244 -6.797 -3.071 1.00 94.06 91 LEU A O 1
ATOM 722 N N . ALA A 1 92 ? 5.443 -6.152 -0.934 1.00 95.62 92 ALA A N 1
ATOM 723 C CA . ALA A 1 92 ? 6.789 -5.605 -1.075 1.00 95.62 92 ALA A CA 1
ATOM 724 C C . ALA A 1 92 ? 7.812 -6.674 -1.492 1.00 95.62 92 ALA A C 1
ATOM 726 O O . ALA A 1 92 ? 8.678 -6.390 -2.316 1.00 95.62 92 ALA A O 1
ATOM 727 N N . LEU A 1 93 ? 7.692 -7.906 -0.982 1.00 96.12 93 LEU A N 1
ATOM 728 C CA . LEU A 1 93 ? 8.534 -9.031 -1.396 1.00 96.12 93 LEU A CA 1
ATOM 729 C C . LEU A 1 93 ? 8.305 -9.403 -2.867 1.00 96.12 93 LEU A C 1
ATOM 731 O O . LEU A 1 93 ? 9.267 -9.616 -3.599 1.00 96.12 93 LEU A O 1
ATOM 735 N N . ILE A 1 94 ? 7.049 -9.454 -3.316 1.00 95.44 94 ILE A N 1
ATOM 736 C CA . ILE A 1 94 ? 6.722 -9.729 -4.723 1.00 95.44 94 ILE A CA 1
ATOM 737 C C . ILE A 1 94 ? 7.317 -8.637 -5.619 1.00 95.44 94 ILE A C 1
ATOM 739 O O . ILE A 1 94 ? 8.024 -8.948 -6.577 1.00 95.44 94 ILE A O 1
ATOM 743 N N . ILE A 1 95 ? 7.107 -7.364 -5.266 1.00 97.19 95 ILE A N 1
ATOM 744 C CA . ILE A 1 95 ? 7.697 -6.220 -5.976 1.00 97.19 95 ILE A CA 1
ATOM 745 C C . ILE A 1 95 ? 9.222 -6.337 -6.009 1.00 97.19 95 ILE A C 1
ATOM 747 O O . ILE A 1 95 ? 9.817 -6.123 -7.057 1.00 97.19 95 ILE A O 1
ATOM 751 N N . TYR A 1 96 ? 9.860 -6.707 -4.898 1.00 98.06 96 TYR A N 1
ATOM 752 C CA . TYR A 1 96 ? 11.310 -6.877 -4.814 1.00 98.06 96 TYR A CA 1
ATOM 753 C C . TYR A 1 96 ? 11.836 -7.944 -5.783 1.00 98.06 96 TYR A C 1
ATOM 755 O O . TYR A 1 96 ? 12.803 -7.690 -6.499 1.00 98.06 96 TYR A O 1
ATOM 763 N N . VAL A 1 97 ? 11.184 -9.109 -5.862 1.00 97.88 97 VAL A N 1
ATOM 764 C CA . VAL A 1 97 ? 11.587 -10.191 -6.778 1.00 97.88 97 VAL A CA 1
ATOM 765 C C . VAL A 1 97 ? 11.491 -9.738 -8.236 1.00 97.88 97 VAL A C 1
ATOM 767 O O . VAL A 1 97 ? 12.461 -9.869 -8.980 1.00 97.88 97 VAL A O 1
ATOM 770 N N . PHE A 1 98 ? 10.363 -9.149 -8.643 1.00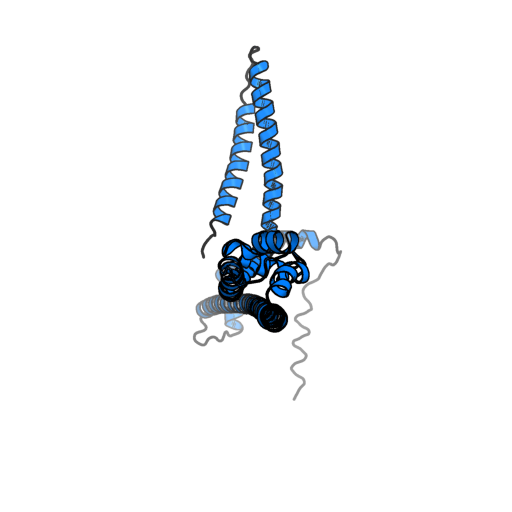 97.62 98 PHE A N 1
ATOM 771 C CA . PHE A 1 98 ? 10.210 -8.628 -10.007 1.00 97.62 98 PHE A CA 1
ATOM 772 C C . PHE A 1 98 ? 11.147 -7.451 -10.292 1.00 97.62 98 PHE A C 1
ATOM 774 O O . PHE A 1 98 ? 11.669 -7.339 -11.400 1.00 97.62 98 PHE A O 1
ATOM 781 N N . ALA A 1 99 ? 11.414 -6.604 -9.297 1.00 98.12 99 ALA A N 1
ATOM 782 C CA . ALA A 1 99 ? 12.341 -5.494 -9.438 1.00 98.12 99 ALA A CA 1
ATOM 783 C C . ALA A 1 99 ? 13.762 -5.980 -9.720 1.00 98.12 99 ALA A C 1
ATOM 785 O O . ALA A 1 99 ? 14.416 -5.421 -10.597 1.00 98.12 99 ALA A O 1
ATOM 786 N N . ILE A 1 100 ? 14.230 -7.032 -9.039 1.00 98.00 100 ILE A N 1
ATOM 787 C CA . ILE A 1 100 ? 15.529 -7.647 -9.343 1.00 98.00 100 ILE A CA 1
ATOM 788 C C . ILE A 1 100 ? 15.550 -8.140 -10.786 1.00 98.00 100 ILE A C 1
ATOM 790 O O . ILE A 1 100 ? 16.455 -7.765 -11.527 1.00 98.00 100 ILE A O 1
ATOM 794 N N . LEU A 1 101 ? 14.547 -8.928 -11.187 1.00 97.69 101 LEU A N 1
ATOM 795 C CA . LEU A 1 101 ? 14.490 -9.518 -12.526 1.00 97.69 101 LEU A CA 1
ATOM 796 C C . LEU A 1 101 ? 14.550 -8.452 -13.628 1.00 97.69 101 LEU A C 1
ATOM 798 O O . LEU A 1 101 ? 15.363 -8.567 -14.540 1.00 97.69 101 LEU A O 1
ATOM 802 N N . LEU A 1 102 ? 13.740 -7.395 -13.527 1.00 97.31 102 LEU A N 1
ATOM 803 C CA . LEU A 1 102 ? 13.682 -6.341 -14.545 1.00 97.31 102 LEU A CA 1
ATOM 804 C C . LEU A 1 102 ? 14.909 -5.424 -14.521 1.00 97.31 102 LEU A C 1
ATOM 806 O O . LEU A 1 102 ? 15.410 -5.049 -15.576 1.00 97.31 102 LEU A O 1
ATOM 810 N N . THR A 1 103 ? 15.432 -5.093 -13.336 1.00 97.38 103 THR A N 1
ATOM 811 C CA . THR A 1 103 ? 16.665 -4.291 -13.229 1.00 97.38 103 THR A CA 1
ATOM 812 C C . THR A 1 103 ? 17.834 -5.040 -13.864 1.00 97.38 103 THR A C 1
ATOM 814 O O . THR A 1 103 ? 18.577 -4.470 -14.655 1.00 97.38 103 THR A O 1
ATOM 817 N N . GLN A 1 104 ? 17.974 -6.334 -13.564 1.00 96.81 104 GLN A N 1
ATOM 818 C CA . GLN A 1 104 ? 19.017 -7.169 -14.158 1.00 96.81 104 GLN A CA 1
ATOM 819 C C . GLN A 1 104 ? 18.833 -7.304 -15.667 1.00 96.81 104 GLN A C 1
ATOM 821 O O . GLN A 1 104 ? 19.807 -7.168 -16.392 1.00 96.81 104 GLN A O 1
ATOM 826 N N . ALA A 1 105 ? 17.602 -7.491 -16.149 1.00 95.50 105 ALA A N 1
ATOM 827 C CA . ALA A 1 105 ? 17.311 -7.555 -17.577 1.00 95.50 105 ALA A CA 1
ATOM 828 C C . ALA A 1 105 ? 17.796 -6.313 -18.335 1.00 95.50 105 ALA A C 1
ATOM 830 O O . ALA A 1 105 ? 18.498 -6.436 -19.338 1.00 95.50 105 ALA A O 1
ATOM 831 N N . VAL A 1 106 ? 17.452 -5.121 -17.836 1.00 95.75 106 VAL A N 1
ATOM 832 C CA . VAL A 1 106 ? 17.851 -3.846 -18.449 1.00 95.75 106 VAL A CA 1
ATOM 833 C C . VAL A 1 106 ? 19.366 -3.669 -18.397 1.00 95.75 106 VAL A C 1
ATOM 835 O O . VAL A 1 106 ? 19.983 -3.345 -19.408 1.00 95.75 106 VAL A O 1
ATOM 838 N N . HIS A 1 107 ? 19.987 -3.931 -17.245 1.00 95.38 107 HIS A N 1
ATOM 839 C CA . HIS A 1 107 ? 21.435 -3.767 -17.078 1.00 95.38 107 HIS A CA 1
ATOM 840 C C . HIS A 1 107 ? 22.224 -4.752 -17.944 1.00 95.38 107 HIS A C 1
ATOM 842 O O . HIS A 1 107 ? 23.206 -4.358 -18.566 1.00 95.38 107 HIS A O 1
ATOM 848 N N . SER A 1 108 ? 21.788 -6.011 -18.032 1.00 95.06 108 SER A N 1
ATOM 849 C CA . SER A 1 108 ? 22.418 -7.026 -18.880 1.00 95.06 108 SER A CA 1
ATOM 850 C C . SER A 1 108 ? 22.282 -6.705 -20.365 1.00 95.06 108 SER A C 1
ATOM 852 O O . SER A 1 108 ? 23.254 -6.866 -21.092 1.00 95.06 108 SER A O 1
ATOM 854 N N . TYR A 1 109 ? 21.126 -6.203 -20.806 1.00 94.94 109 TYR A N 1
ATOM 855 C CA . TYR A 1 109 ? 20.934 -5.787 -22.197 1.00 94.94 109 TYR A CA 1
ATOM 856 C C . TYR A 1 109 ? 21.850 -4.621 -22.576 1.00 94.94 109 TYR A C 1
ATOM 858 O O . TYR A 1 109 ? 22.490 -4.668 -23.619 1.00 94.94 109 TYR A O 1
ATOM 866 N N . LYS A 1 110 ? 21.957 -3.600 -21.709 1.00 93.31 110 LYS A N 1
ATOM 867 C CA . LYS A 1 110 ? 22.840 -2.442 -21.930 1.00 93.31 110 LYS A CA 1
ATOM 868 C C . LYS A 1 110 ? 24.329 -2.795 -21.872 1.00 93.31 110 LYS A C 1
ATOM 870 O O . LYS A 1 110 ? 25.135 -2.125 -22.509 1.00 93.31 110 LYS A O 1
ATOM 875 N N . ALA A 1 111 ? 24.706 -3.794 -21.074 1.00 94.31 111 ALA A N 1
ATOM 876 C CA . ALA A 1 111 ? 26.099 -4.213 -20.917 1.00 94.31 111 ALA A CA 1
ATOM 877 C C . ALA A 1 111 ? 26.614 -5.069 -22.086 1.00 94.31 111 ALA A C 1
ATOM 879 O O . ALA A 1 111 ? 27.826 -5.192 -22.265 1.00 94.31 111 ALA A O 1
ATOM 880 N N . ASP A 1 112 ? 25.712 -5.677 -22.848 1.00 94.31 112 ASP A N 1
ATOM 881 C CA . ASP A 1 112 ? 26.039 -6.564 -23.954 1.00 94.31 112 ASP A CA 1
ATOM 882 C C . ASP A 1 112 ? 26.099 -5.781 -25.275 1.00 94.31 112 ASP A C 1
ATOM 884 O O . ASP A 1 112 ? 25.103 -5.238 -25.755 1.00 94.31 112 ASP A O 1
ATOM 888 N N . ALA A 1 113 ? 27.307 -5.706 -25.839 1.00 89.94 113 ALA A N 1
ATOM 889 C CA . ALA A 1 113 ? 27.624 -4.912 -27.023 1.00 89.94 113 ALA A CA 1
ATOM 890 C C . ALA A 1 113 ? 27.024 -5.470 -28.324 1.00 89.94 113 ALA A C 1
ATOM 892 O O . ALA A 1 113 ? 26.984 -4.747 -29.320 1.00 89.94 113 ALA A O 1
ATOM 893 N N . ASP A 1 114 ? 26.565 -6.725 -28.321 1.00 93.56 114 ASP A N 1
ATOM 894 C CA . ASP A 1 114 ? 25.942 -7.353 -29.488 1.00 93.56 114 ASP A CA 1
ATOM 895 C C . ASP A 1 114 ? 24.456 -6.965 -29.637 1.00 93.56 114 ASP A C 1
ATOM 897 O O . ASP A 1 114 ? 23.862 -7.171 -30.699 1.00 93.56 114 ASP A O 1
ATOM 901 N N . ASN A 1 115 ? 23.844 -6.373 -28.602 1.00 92.38 115 ASN A N 1
ATOM 902 C CA . ASN A 1 115 ? 22.450 -5.933 -28.647 1.00 92.38 115 ASN A CA 1
ATOM 903 C C . ASN A 1 115 ? 22.269 -4.634 -29.440 1.00 92.38 115 ASN A C 1
ATOM 905 O O . ASN A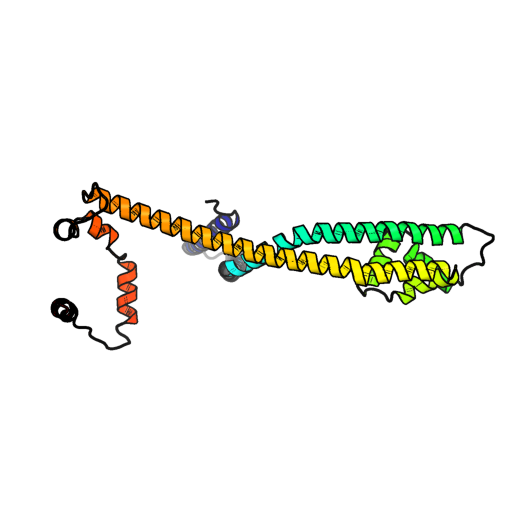 1 115 ? 23.117 -3.741 -29.448 1.00 92.38 115 ASN A O 1
ATOM 909 N N . VAL A 1 116 ? 21.100 -4.497 -30.077 1.00 90.00 116 VAL A N 1
ATOM 910 C CA . VAL A 1 116 ? 20.727 -3.261 -30.775 1.00 90.00 116 VAL A CA 1
ATOM 911 C C . VAL A 1 116 ? 20.571 -2.136 -29.743 1.00 90.00 116 VAL A C 1
ATOM 913 O O . VAL A 1 116 ? 19.770 -2.286 -28.812 1.00 90.00 116 VAL A O 1
ATOM 916 N N . PRO A 1 117 ? 21.289 -1.004 -29.890 1.00 90.31 117 PRO A N 1
ATOM 917 C CA . PRO A 1 117 ? 21.159 0.118 -28.972 1.00 90.31 117 PRO A CA 1
ATOM 918 C C . PRO A 1 117 ? 19.720 0.624 -28.910 1.00 90.31 117 PRO A C 1
ATOM 920 O O . PRO A 1 117 ? 19.053 0.768 -29.937 1.00 90.31 117 PRO A O 1
ATOM 923 N N . LEU A 1 118 ? 19.259 0.922 -27.697 1.00 91.12 118 LEU A N 1
ATOM 924 C CA . LEU A 1 118 ? 17.958 1.544 -27.484 1.00 91.12 118 LEU A CA 1
ATOM 925 C C . LEU A 1 118 ? 17.924 2.939 -28.122 1.00 91.12 118 LEU A C 1
ATOM 927 O O . LEU A 1 118 ? 18.938 3.636 -28.209 1.00 91.12 118 LEU A O 1
ATOM 931 N N . SER A 1 119 ? 16.734 3.365 -28.548 1.00 93.81 119 SER A N 1
ATOM 932 C CA . SER A 1 119 ? 16.497 4.762 -28.916 1.00 93.81 119 SER A CA 1
ATOM 933 C C . SER A 1 119 ? 16.848 5.672 -27.729 1.00 93.81 119 SER A C 1
ATOM 935 O O . SER A 1 119 ? 16.587 5.278 -26.591 1.00 93.81 119 SER A O 1
ATOM 937 N N . PRO A 1 120 ? 17.351 6.905 -27.939 1.00 93.44 120 PRO A N 1
ATOM 938 C CA . PRO A 1 120 ? 17.663 7.823 -26.839 1.00 93.44 120 PRO A CA 1
ATOM 939 C C . PRO A 1 120 ? 16.501 8.040 -25.857 1.00 93.44 120 PRO A C 1
ATOM 941 O O . PRO A 1 120 ? 16.725 8.256 -24.671 1.00 93.44 120 PRO A O 1
ATOM 944 N N . ALA A 1 121 ? 15.258 7.969 -26.345 1.00 93.62 121 ALA A N 1
ATOM 945 C CA . ALA A 1 121 ? 14.066 8.082 -25.507 1.00 93.62 121 ALA A CA 1
ATOM 946 C C . ALA A 1 121 ? 13.832 6.841 -24.623 1.00 93.62 121 ALA A C 1
ATOM 948 O O . ALA A 1 121 ? 13.472 6.980 -23.456 1.00 93.62 121 ALA A O 1
ATOM 949 N N . ASP A 1 122 ? 14.053 5.639 -25.163 1.00 93.69 122 ASP A N 1
ATOM 950 C CA . ASP A 1 122 ? 13.893 4.382 -24.423 1.00 93.69 122 ASP A CA 1
ATOM 951 C C . ASP A 1 122 ? 15.048 4.166 -23.442 1.00 93.69 122 ASP A C 1
ATOM 953 O O . ASP A 1 122 ? 14.851 3.620 -22.359 1.00 93.69 122 ASP A O 1
ATOM 957 N N . ASP A 1 123 ? 16.245 4.644 -23.787 1.00 94.56 123 ASP A N 1
ATOM 958 C CA . ASP A 1 123 ? 17.408 4.621 -22.907 1.00 94.56 123 ASP A CA 1
ATOM 959 C C . ASP A 1 123 ? 17.182 5.503 -21.664 1.00 94.56 123 ASP A C 1
ATOM 961 O O . ASP A 1 123 ? 17.283 5.003 -20.541 1.00 94.56 123 ASP A O 1
ATOM 965 N N . ASP A 1 124 ? 16.734 6.753 -21.843 1.00 95.31 124 ASP A N 1
ATOM 966 C CA . ASP A 1 124 ? 16.355 7.651 -20.736 1.00 95.31 124 ASP A CA 1
ATOM 967 C C . ASP A 1 124 ? 15.213 7.069 -19.886 1.00 95.31 124 ASP A C 1
ATOM 969 O O . ASP A 1 124 ? 15.284 7.047 -18.653 1.00 95.31 124 ASP A O 1
ATOM 973 N N . ALA A 1 125 ? 14.177 6.515 -20.528 1.00 94.75 125 ALA A N 1
ATOM 974 C CA . ALA A 1 125 ? 13.079 5.858 -19.822 1.00 94.75 125 ALA A CA 1
ATOM 975 C C . ALA A 1 125 ? 13.565 4.640 -19.020 1.00 94.75 125 ALA A C 1
ATOM 977 O O . ALA A 1 125 ? 13.155 4.439 -17.872 1.00 94.75 125 ALA A O 1
ATOM 978 N N . SER A 1 126 ? 14.461 3.836 -19.593 1.00 95.38 126 SER A N 1
ATOM 979 C CA . SER A 1 126 ? 15.015 2.666 -18.919 1.00 95.38 126 SER A CA 1
ATOM 980 C C . SER A 1 126 ? 15.851 3.054 -17.695 1.00 95.38 126 SER A C 1
ATOM 982 O O . SER A 1 126 ? 15.713 2.418 -16.654 1.00 95.38 126 SER A O 1
ATOM 984 N N . ASP A 1 127 ? 16.616 4.148 -17.743 1.00 95.38 127 ASP A N 1
ATOM 985 C CA . ASP A 1 127 ? 17.352 4.652 -16.578 1.00 95.38 127 ASP A CA 1
ATOM 986 C C . ASP A 1 127 ? 16.417 5.257 -15.527 1.00 95.38 127 ASP A C 1
ATOM 988 O O . ASP A 1 127 ? 16.592 5.039 -14.324 1.00 95.38 127 ASP A O 1
ATOM 992 N N . ARG A 1 128 ? 15.366 5.954 -15.964 1.00 95.81 128 ARG A N 1
ATOM 993 C CA . ARG A 1 128 ? 14.363 6.557 -15.082 1.00 95.81 128 ARG A CA 1
ATOM 994 C C . ARG A 1 128 ? 13.528 5.536 -14.313 1.00 95.81 128 ARG A C 1
ATOM 996 O O . ARG A 1 128 ? 13.120 5.830 -13.189 1.00 95.81 128 ARG A O 1
ATOM 1003 N N . TYR A 1 129 ? 13.221 4.385 -14.906 1.00 96.56 129 TYR A N 1
ATOM 1004 C CA . TYR A 1 129 ? 12.374 3.373 -14.268 1.00 96.56 129 TYR A CA 1
ATOM 1005 C C . TYR A 1 129 ? 13.167 2.191 -13.710 1.00 96.56 129 TYR A C 1
ATOM 1007 O O . TYR A 1 129 ? 12.783 1.664 -12.667 1.00 96.56 129 TYR A O 1
ATOM 1015 N N . PHE A 1 130 ? 14.277 1.811 -14.351 1.00 96.94 130 PHE A N 1
ATOM 1016 C CA . PHE A 1 130 ? 15.063 0.607 -14.054 1.00 96.94 130 PHE A CA 1
ATOM 1017 C C . PHE A 1 130 ? 16.539 0.883 -13.711 1.00 96.94 130 PHE A C 1
ATOM 1019 O O . PHE A 1 130 ? 17.326 -0.051 -13.558 1.00 96.94 130 PHE A O 1
ATOM 1026 N N . GLY A 1 131 ? 16.943 2.149 -13.545 1.00 94.62 131 GLY A N 1
ATOM 1027 C CA . GLY A 1 131 ? 18.342 2.513 -13.288 1.00 94.62 131 GLY A CA 1
ATOM 1028 C C . GLY A 1 131 ? 18.912 1.976 -11.969 1.00 94.62 131 GLY A C 1
ATOM 1029 O O . GLY A 1 131 ? 20.103 1.694 -11.873 1.00 94.62 131 GLY A O 1
ATOM 1030 N N . SER A 1 132 ? 18.078 1.773 -10.944 1.00 97.00 132 SER A N 1
ATOM 1031 C CA . SER A 1 132 ? 18.492 1.129 -9.689 1.00 97.00 132 SER A CA 1
ATOM 1032 C C . SER A 1 132 ? 17.379 0.270 -9.107 1.00 97.00 132 SER A C 1
ATOM 1034 O O . SER A 1 132 ? 16.204 0.545 -9.328 1.00 97.00 132 SER A O 1
ATOM 1036 N N . LEU A 1 133 ? 17.732 -0.719 -8.282 1.00 97.06 133 LEU A N 1
ATOM 1037 C CA . LEU A 1 133 ? 16.754 -1.631 -7.686 1.00 97.06 133 LEU A CA 1
ATOM 1038 C C . LEU A 1 133 ? 15.637 -0.899 -6.921 1.00 97.06 133 LEU A C 1
ATOM 1040 O O . LEU A 1 133 ? 14.465 -1.226 -7.080 1.00 97.06 133 LEU A O 1
ATOM 1044 N N . ALA A 1 134 ? 15.985 0.110 -6.117 1.00 97.12 134 ALA A N 1
ATOM 1045 C CA . ALA A 1 134 ? 15.003 0.886 -5.356 1.00 97.12 134 ALA A CA 1
ATOM 1046 C C . ALA A 1 134 ? 14.066 1.694 -6.271 1.00 97.12 134 ALA A C 1
ATOM 1048 O O . ALA A 1 134 ? 12.866 1.787 -6.009 1.00 97.12 134 ALA A O 1
ATOM 1049 N N . LEU A 1 135 ? 14.608 2.243 -7.362 1.00 96.94 135 LEU A N 1
ATOM 1050 C CA . LEU A 1 135 ? 13.848 2.964 -8.380 1.00 96.94 135 LEU A CA 1
ATOM 1051 C C . LEU A 1 135 ? 12.902 2.022 -9.132 1.00 96.94 135 LEU A C 1
ATOM 1053 O O . LEU A 1 135 ? 11.740 2.364 -9.332 1.00 96.94 135 LEU A O 1
ATOM 1057 N N . THR A 1 136 ? 13.351 0.809 -9.455 1.00 98.00 136 THR A N 1
ATOM 1058 C CA . THR A 1 136 ? 12.515 -0.226 -10.071 1.00 98.00 136 THR A CA 1
ATOM 1059 C C . THR A 1 136 ? 11.387 -0.652 -9.146 1.00 98.00 136 THR A C 1
ATOM 1061 O O . THR A 1 136 ? 10.235 -0.711 -9.569 1.00 98.00 136 THR A O 1
ATOM 1064 N N . MET A 1 137 ? 11.677 -0.891 -7.862 1.00 98.06 137 MET A N 1
ATOM 1065 C CA . MET A 1 137 ? 10.642 -1.188 -6.868 1.00 98.06 137 MET A CA 1
ATOM 1066 C C . MET A 1 137 ? 9.604 -0.063 -6.790 1.00 98.06 137 MET A C 1
ATOM 1068 O O . MET A 1 137 ? 8.403 -0.334 -6.772 1.00 98.06 137 MET A O 1
ATOM 1072 N N . LEU A 1 138 ? 10.054 1.197 -6.784 1.00 97.62 138 LEU A N 1
ATOM 1073 C CA . LEU A 1 138 ? 9.169 2.359 -6.791 1.00 97.62 138 LEU A CA 1
ATOM 1074 C C . LEU A 1 138 ? 8.331 2.421 -8.076 1.00 97.62 138 LEU A C 1
ATOM 1076 O O . LEU A 1 138 ? 7.129 2.637 -7.993 1.00 97.62 138 LEU A O 1
ATOM 1080 N N . SER A 1 139 ? 8.923 2.190 -9.246 1.00 97.25 139 SER A N 1
ATOM 1081 C CA . SER A 1 139 ? 8.233 2.204 -10.545 1.00 97.25 139 SER A CA 1
ATOM 1082 C C . SER A 1 139 ? 7.174 1.110 -10.656 1.00 97.25 139 SER A C 1
ATOM 1084 O O . SER A 1 139 ? 6.050 1.366 -11.097 1.00 97.25 139 SER A O 1
ATOM 1086 N N . LEU A 1 140 ? 7.487 -0.095 -10.177 1.00 97.19 140 LEU A N 1
ATOM 1087 C CA . LEU A 1 140 ? 6.547 -1.212 -10.102 1.00 97.19 140 LEU A CA 1
ATOM 1088 C C . LEU A 1 140 ? 5.401 -0.930 -9.127 1.00 97.19 140 LEU A C 1
ATOM 1090 O O . LEU A 1 140 ? 4.248 -1.233 -9.440 1.00 97.19 140 LEU A O 1
ATOM 1094 N N . PHE A 1 141 ? 5.691 -0.300 -7.985 1.00 96.44 141 PHE A N 1
ATOM 1095 C CA . PHE A 1 141 ? 4.665 0.160 -7.052 1.00 96.44 141 PHE A CA 1
ATOM 1096 C C . PHE A 1 141 ? 3.798 1.278 -7.656 1.00 96.44 141 PHE A C 1
ATOM 1098 O O . PHE A 1 141 ? 2.574 1.229 -7.566 1.00 96.44 141 PHE A O 1
ATOM 1105 N N . MET A 1 142 ? 4.397 2.265 -8.328 1.00 96.50 142 MET A N 1
ATOM 1106 C CA . MET A 1 142 ? 3.666 3.343 -9.003 1.00 96.50 142 MET A CA 1
ATOM 1107 C C . MET A 1 142 ? 2.752 2.809 -10.111 1.00 96.50 142 MET A C 1
ATOM 1109 O O . MET A 1 142 ? 1.654 3.336 -10.278 1.00 96.50 142 MET A O 1
ATOM 1113 N N . SER A 1 143 ? 3.165 1.751 -10.815 1.00 95.94 143 SER A N 1
ATOM 1114 C CA . SER A 1 143 ? 2.375 1.119 -11.882 1.00 95.94 143 SER A CA 1
ATOM 1115 C C . SER A 1 143 ? 1.073 0.495 -11.369 1.00 95.94 143 SER A C 1
ATOM 1117 O O . SER A 1 143 ? 0.075 0.502 -12.081 1.00 95.94 143 SER A O 1
ATOM 1119 N N . ILE A 1 144 ? 1.061 -0.018 -10.131 1.00 94.50 144 ILE A N 1
ATOM 1120 C CA . ILE A 1 144 ? -0.138 -0.607 -9.504 1.00 94.50 144 ILE A CA 1
ATOM 1121 C C . ILE A 1 144 ? -0.935 0.412 -8.676 1.00 94.50 144 ILE A C 1
ATOM 1123 O O . ILE A 1 144 ? -2.153 0.301 -8.554 1.00 94.50 144 ILE A O 1
ATOM 1127 N N . ALA A 1 145 ? -0.261 1.418 -8.112 1.00 92.75 145 ALA A N 1
ATOM 1128 C CA . ALA A 1 145 ? -0.877 2.457 -7.288 1.00 92.75 145 ALA A CA 1
ATOM 1129 C C . ALA A 1 145 ? -1.487 3.607 -8.114 1.00 92.75 145 ALA A C 1
ATOM 1131 O O . ALA A 1 145 ? -2.109 4.501 -7.545 1.00 92.75 145 ALA A O 1
ATOM 1132 N N . GLY A 1 146 ? -1.302 3.606 -9.440 1.00 90.69 146 GLY A N 1
ATOM 1133 C CA . GLY A 1 146 ? -1.781 4.662 -10.337 1.00 90.69 146 GLY A CA 1
ATOM 1134 C C . GLY A 1 146 ? -0.917 5.930 -10.335 1.00 90.69 146 GLY A C 1
ATOM 1135 O O . GLY A 1 146 ? -1.400 6.996 -10.702 1.00 90.69 146 GLY A O 1
ATOM 1136 N N . GLY A 1 147 ? 0.346 5.835 -9.907 1.00 93.25 147 GLY A N 1
ATOM 1137 C CA . GLY A 1 147 ? 1.297 6.954 -9.926 1.00 93.25 147 GLY A CA 1
ATOM 1138 C C . GLY A 1 147 ? 1.902 7.223 -11.308 1.00 93.25 147 GLY A C 1
ATOM 1139 O O . GLY A 1 147 ? 2.210 8.365 -11.636 1.00 93.25 147 GLY A O 1
ATOM 1140 N N . VAL A 1 148 ? 2.048 6.182 -12.130 1.00 94.56 148 VAL A N 1
ATOM 1141 C CA . VAL A 1 148 ? 2.505 6.265 -13.525 1.00 94.56 148 VAL A CA 1
ATOM 1142 C C . VAL A 1 148 ? 1.704 5.277 -14.367 1.00 94.56 148 VAL A C 1
ATOM 1144 O O . VAL A 1 148 ? 1.289 4.234 -13.859 1.00 94.56 148 VAL A O 1
ATOM 1147 N N . SER A 1 149 ? 1.480 5.591 -15.646 1.00 95.38 149 SER A N 1
ATOM 1148 C CA . SER A 1 149 ? 0.903 4.608 -16.565 1.00 95.38 149 SER A CA 1
ATOM 1149 C C . SER A 1 149 ? 1.857 3.422 -16.693 1.00 95.38 149 SER A C 1
ATOM 1151 O O . SER A 1 149 ? 3.033 3.607 -17.012 1.00 95.38 149 SER A O 1
ATOM 1153 N N . TRP A 1 150 ? 1.350 2.210 -16.470 1.00 94.56 150 TRP A N 1
ATOM 1154 C CA . TRP A 1 150 ? 2.115 0.973 -16.642 1.00 94.56 150 TRP A CA 1
ATOM 1155 C C . TRP A 1 150 ? 2.657 0.830 -18.075 1.00 94.56 150 TRP A C 1
ATOM 1157 O O . TRP A 1 150 ? 3.698 0.215 -18.271 1.00 94.56 150 TRP A O 1
ATOM 1167 N N . GLU A 1 151 ? 2.007 1.459 -19.060 1.00 94.62 151 GLU A N 1
ATOM 1168 C CA . GLU A 1 151 ? 2.462 1.532 -20.453 1.00 94.62 151 GLU A CA 1
ATOM 1169 C C . GLU A 1 151 ? 3.803 2.271 -20.588 1.00 94.62 151 GLU A C 1
ATOM 1171 O O . GLU A 1 151 ? 4.686 1.822 -21.311 1.00 94.62 151 GLU A O 1
ATOM 1176 N N . GLN A 1 152 ? 3.999 3.366 -19.843 1.00 94.75 152 GLN A N 1
ATOM 1177 C CA . GLN A 1 152 ? 5.248 4.141 -19.887 1.00 94.75 152 GLN A CA 1
ATOM 1178 C C . GLN A 1 152 ? 6.424 3.354 -19.305 1.00 94.75 152 GLN A C 1
ATOM 1180 O O . GLN A 1 152 ? 7.551 3.480 -19.772 1.00 94.75 152 GLN A O 1
ATOM 1185 N N . VAL A 1 153 ? 6.154 2.524 -18.295 1.00 96.12 153 VAL A N 1
ATOM 1186 C CA . VAL A 1 153 ? 7.155 1.640 -17.681 1.00 96.12 153 VAL A CA 1
ATOM 1187 C C . VAL A 1 153 ? 7.449 0.436 -18.584 1.00 96.12 153 VAL A C 1
ATOM 1189 O O . VAL A 1 153 ? 8.570 -0.065 -18.602 1.00 96.12 153 VAL A O 1
ATOM 1192 N N . LEU A 1 154 ? 6.461 -0.008 -19.364 1.00 96.19 154 LEU A N 1
ATOM 1193 C CA . LEU A 1 154 ? 6.585 -1.104 -20.322 1.00 96.19 154 LEU A CA 1
ATOM 1194 C C . LEU A 1 154 ? 7.357 -0.714 -21.594 1.00 96.19 154 LEU A C 1
ATOM 1196 O O . LEU A 1 154 ? 8.043 -1.563 -22.159 1.00 96.19 154 LEU A O 1
ATOM 1200 N N . ALA A 1 155 ? 7.267 0.543 -22.036 1.00 93.81 155 ALA A N 1
ATOM 1201 C CA . ALA A 1 155 ? 7.888 1.034 -23.270 1.00 93.81 155 ALA A CA 1
ATOM 1202 C C . ALA A 1 155 ? 9.372 0.626 -23.443 1.00 93.81 155 ALA A C 1
ATOM 1204 O O . ALA A 1 155 ? 9.665 -0.085 -24.410 1.00 93.81 155 ALA A O 1
ATOM 1205 N N . PRO A 1 156 ? 10.294 0.926 -22.504 1.00 94.06 156 PRO A N 1
ATOM 1206 C CA . PRO A 1 156 ? 11.698 0.530 -22.653 1.00 94.06 156 PRO A CA 1
ATOM 1207 C C . PRO A 1 156 ? 11.906 -0.994 -22.669 1.00 94.06 156 PRO A C 1
ATOM 1209 O O . PRO A 1 156 ? 12.817 -1.479 -23.329 1.00 94.06 156 PRO A O 1
ATOM 1212 N N . LEU A 1 157 ? 11.048 -1.769 -21.992 1.00 94.94 157 LEU A N 1
ATOM 1213 C CA . LEU A 1 157 ? 11.119 -3.236 -22.006 1.00 94.94 157 LEU A CA 1
ATOM 1214 C C . LEU A 1 157 ? 10.687 -3.812 -23.362 1.00 94.94 157 LEU A C 1
ATOM 1216 O O . LEU A 1 157 ? 11.274 -4.783 -23.838 1.00 94.94 157 LEU A O 1
ATOM 1220 N N . SER A 1 158 ? 9.678 -3.202 -23.992 1.00 94.25 158 SER A N 1
ATOM 1221 C CA . SER A 1 158 ? 9.182 -3.612 -25.310 1.00 94.25 158 SER A CA 1
ATOM 1222 C C . SER A 1 158 ? 10.210 -3.397 -26.423 1.00 94.25 158 SER A C 1
ATOM 1224 O O . SER A 1 158 ? 10.269 -4.196 -27.353 1.00 94.25 158 SER A O 1
ATOM 1226 N N . ALA A 1 159 ? 11.060 -2.375 -26.285 1.00 91.38 159 ALA A N 1
ATOM 1227 C CA . ALA A 1 159 ? 12.144 -2.089 -27.219 1.00 91.38 159 ALA A CA 1
ATOM 1228 C C . ALA A 1 159 ? 13.288 -3.121 -27.152 1.00 91.38 159 ALA A C 1
ATOM 1230 O O . ALA A 1 159 ? 14.013 -3.287 -28.128 1.00 91.38 159 ALA A O 1
ATOM 1231 N N . MET A 1 160 ? 13.439 -3.829 -26.026 1.00 91.50 160 MET A N 1
ATOM 1232 C CA . MET A 1 160 ? 14.472 -4.857 -25.848 1.00 91.50 160 MET A CA 1
ATOM 1233 C C . MET A 1 160 ? 14.026 -6.221 -26.389 1.00 91.50 160 MET A C 1
ATOM 1235 O O . MET A 1 160 ? 14.754 -6.879 -27.127 1.00 91.50 160 MET A O 1
ATOM 1239 N N . SER A 1 161 ? 12.849 -6.698 -25.966 1.00 92.38 161 SER A N 1
ATOM 1240 C CA . SER A 1 161 ? 12.297 -7.986 -26.399 1.00 92.38 161 SER A CA 1
ATOM 1241 C C . SER A 1 161 ? 10.825 -8.126 -26.016 1.00 92.38 161 SER A C 1
ATOM 1243 O O . SER A 1 161 ? 10.424 -7.811 -24.895 1.00 92.38 161 SER A O 1
ATOM 1245 N N . GLU A 1 162 ? 10.031 -8.735 -26.899 1.00 92.62 162 GLU A N 1
ATOM 1246 C CA . GLU A 1 162 ? 8.624 -9.059 -26.636 1.00 92.62 162 GLU A CA 1
ATOM 1247 C C . GLU A 1 162 ? 8.429 -9.998 -25.432 1.00 92.62 162 GLU A C 1
ATOM 1249 O O . GLU A 1 162 ? 7.383 -9.973 -24.783 1.00 92.62 162 GLU A O 1
ATOM 1254 N N . ALA A 1 163 ? 9.434 -10.804 -25.074 1.00 94.62 163 ALA A N 1
ATOM 1255 C CA . ALA A 1 163 ? 9.355 -11.681 -23.906 1.00 94.62 163 ALA A CA 1
ATOM 1256 C C . ALA A 1 163 ? 9.167 -10.888 -22.598 1.00 94.62 163 ALA A C 1
ATOM 1258 O O . ALA A 1 163 ? 8.392 -11.298 -21.729 1.00 94.62 163 ALA A O 1
ATOM 1259 N N . TRP A 1 164 ? 9.814 -9.723 -22.474 1.00 94.69 164 TRP A N 1
ATOM 1260 C CA . TRP A 1 164 ? 9.693 -8.867 -21.290 1.00 94.69 164 TRP A CA 1
ATOM 1261 C C . TRP A 1 164 ? 8.308 -8.237 -21.159 1.00 94.69 164 TRP A C 1
ATOM 1263 O O . TRP A 1 164 ? 7.861 -7.988 -20.038 1.00 94.69 164 TRP A O 1
ATOM 1273 N N . ILE A 1 165 ? 7.588 -8.074 -22.274 1.00 95.00 165 ILE A N 1
ATOM 1274 C CA . ILE A 1 165 ? 6.194 -7.623 -22.267 1.00 95.00 165 ILE A CA 1
ATOM 1275 C C . ILE A 1 165 ? 5.327 -8.631 -21.522 1.00 95.00 165 ILE A C 1
ATOM 1277 O O . ILE A 1 165 ? 4.597 -8.261 -20.604 1.00 95.00 165 ILE A O 1
ATOM 1281 N N . TRP A 1 166 ? 5.447 -9.916 -21.853 1.00 96.12 166 TRP A N 1
ATOM 1282 C CA . TRP A 1 166 ? 4.673 -10.968 -21.196 1.00 96.12 166 TRP A CA 1
ATOM 1283 C C . TRP A 1 166 ? 5.008 -11.105 -19.711 1.00 96.12 166 TRP A C 1
ATOM 1285 O O . TRP A 1 166 ? 4.101 -11.259 -18.893 1.00 96.12 166 TRP A O 1
ATOM 1295 N N . VAL A 1 167 ? 6.286 -10.980 -19.342 1.00 96.38 167 VAL A N 1
ATOM 1296 C CA . VAL A 1 167 ? 6.719 -10.986 -17.934 1.00 96.38 167 VAL A CA 1
ATOM 1297 C C . VAL A 1 167 ? 6.113 -9.806 -17.165 1.00 96.38 167 VAL A C 1
ATOM 1299 O O . VAL A 1 167 ? 5.589 -9.990 -16.064 1.00 96.38 167 VAL A O 1
ATOM 1302 N N . PHE A 1 168 ? 6.132 -8.603 -17.742 1.00 96.44 168 PHE A N 1
ATOM 1303 C CA . PHE A 1 168 ? 5.565 -7.413 -17.109 1.00 96.44 168 PHE A CA 1
ATOM 1304 C C . PHE A 1 168 ? 4.032 -7.477 -17.017 1.00 96.44 168 PHE A C 1
ATOM 1306 O O . PHE A 1 168 ? 3.458 -7.172 -15.970 1.00 96.44 168 PHE A O 1
ATOM 1313 N N . LEU A 1 169 ? 3.351 -7.949 -18.065 1.00 96.00 169 LEU A N 1
ATOM 1314 C CA . LEU A 1 169 ? 1.901 -8.168 -18.053 1.00 96.00 169 LEU A CA 1
ATOM 1315 C C . LEU A 1 169 ? 1.487 -9.229 -17.030 1.00 96.00 169 LEU A C 1
ATOM 1317 O O . LEU A 1 169 ? 0.450 -9.076 -16.377 1.00 96.00 169 LEU A O 1
ATOM 1321 N N . PHE A 1 170 ? 2.297 -10.275 -16.850 1.00 96.69 170 PHE A N 1
ATOM 1322 C CA . PHE A 1 170 ? 2.092 -11.256 -15.791 1.00 96.69 170 PHE A CA 1
ATOM 1323 C C . PHE A 1 170 ? 2.205 -10.610 -14.407 1.00 96.69 170 PHE A C 1
ATOM 1325 O O . PHE A 1 170 ? 1.312 -10.811 -13.585 1.00 96.69 170 PHE A O 1
ATOM 1332 N N . TYR A 1 171 ? 3.226 -9.779 -14.162 1.00 96.81 171 TYR A N 1
ATOM 1333 C CA . TYR A 1 171 ? 3.356 -9.015 -12.914 1.00 96.81 171 TYR A CA 1
ATOM 1334 C C . TYR A 1 171 ? 2.118 -8.148 -12.634 1.00 96.81 171 TYR A C 1
ATOM 1336 O O . TYR A 1 171 ? 1.558 -8.216 -11.535 1.00 96.81 171 TYR A O 1
ATOM 1344 N N . ILE A 1 172 ? 1.667 -7.368 -13.623 1.00 95.94 172 ILE A N 1
ATOM 1345 C CA . ILE A 1 172 ? 0.493 -6.493 -13.493 1.00 95.94 172 ILE A CA 1
ATOM 1346 C C . ILE A 1 172 ? -0.753 -7.328 -13.190 1.00 95.94 172 ILE A C 1
ATOM 1348 O O . ILE A 1 172 ? -1.432 -7.080 -12.195 1.00 95.94 172 ILE A O 1
ATOM 1352 N N . SER A 1 173 ? -1.021 -8.361 -13.988 1.00 95.44 173 SER A N 1
ATOM 1353 C CA . SER A 1 173 ? -2.206 -9.211 -13.830 1.00 95.44 173 SER A CA 1
ATOM 1354 C C . SER A 1 173 ? -2.213 -9.929 -12.480 1.00 95.44 173 SER A C 1
ATOM 1356 O O . SER A 1 173 ? -3.212 -9.899 -11.764 1.00 95.44 173 SER A O 1
ATOM 1358 N N . PHE A 1 174 ? -1.089 -10.532 -12.092 1.00 94.62 174 PHE A N 1
ATOM 1359 C CA . PHE A 1 174 ? -0.948 -11.215 -10.810 1.00 94.62 174 PHE A CA 1
ATOM 1360 C C . PHE A 1 174 ? -1.157 -10.253 -9.635 1.00 94.62 174 PHE A C 1
ATOM 1362 O O . PHE A 1 174 ? -1.900 -10.559 -8.700 1.00 94.62 174 PHE A O 1
ATOM 1369 N N . THR A 1 175 ? -0.566 -9.060 -9.694 1.00 94.75 175 THR A N 1
ATOM 1370 C CA . THR A 1 175 ? -0.676 -8.087 -8.604 1.00 94.75 175 THR A CA 1
ATOM 1371 C C . THR A 1 175 ? -2.090 -7.521 -8.490 1.00 94.75 175 THR A C 1
ATOM 1373 O O . THR A 1 175 ? -2.626 -7.462 -7.384 1.00 94.75 175 THR A O 1
ATOM 1376 N N . TYR A 1 176 ? -2.740 -7.180 -9.607 1.00 92.06 176 TYR A N 1
ATOM 1377 C CA . TYR A 1 176 ? -4.111 -6.662 -9.604 1.00 92.06 176 TYR A CA 1
ATOM 1378 C C . TYR A 1 176 ? -5.152 -7.714 -9.214 1.00 92.06 176 TYR A C 1
ATOM 1380 O O . TYR A 1 176 ? -5.979 -7.460 -8.340 1.00 92.06 176 TYR A O 1
ATOM 1388 N N . PHE A 1 177 ? -5.128 -8.893 -9.841 1.00 92.19 177 PHE A N 1
ATOM 1389 C CA . PHE A 1 177 ? -6.182 -9.892 -9.653 1.00 92.19 177 PHE A CA 1
ATOM 1390 C C . PHE A 1 177 ? -5.984 -10.768 -8.417 1.00 92.19 177 PHE A C 1
ATOM 1392 O O . PHE A 1 177 ? -6.974 -11.189 -7.820 1.00 92.19 177 PHE A O 1
ATOM 1399 N N . ALA A 1 178 ? -4.744 -11.052 -8.014 1.00 91.25 178 ALA A N 1
ATOM 1400 C CA . ALA A 1 178 ? -4.482 -11.877 -6.839 1.00 91.25 178 ALA A CA 1
ATOM 1401 C C . ALA A 1 178 ? -4.103 -11.017 -5.632 1.00 91.25 178 ALA A C 1
ATOM 1403 O O . ALA A 1 178 ? -4.803 -11.029 -4.621 1.00 91.25 178 ALA A O 1
ATOM 1404 N N . VAL A 1 179 ? -3.017 -10.248 -5.723 1.00 91.94 179 VAL A N 1
ATOM 1405 C CA . VAL A 1 179 ? -2.400 -9.647 -4.529 1.00 91.94 179 VAL A CA 1
ATOM 1406 C C . VAL A 1 179 ? -3.259 -8.536 -3.928 1.00 91.94 179 VAL A C 1
ATOM 1408 O O . VAL A 1 179 ? -3.541 -8.582 -2.732 1.00 91.94 179 VAL A O 1
ATOM 1411 N N . LEU A 1 180 ? -3.723 -7.569 -4.727 1.00 91.31 180 LEU A N 1
ATOM 1412 C CA . LEU A 1 180 ? -4.571 -6.480 -4.225 1.00 91.31 180 LEU A CA 1
ATOM 1413 C C . LEU A 1 180 ? -5.880 -7.017 -3.632 1.00 91.31 180 LEU A C 1
ATOM 1415 O O . LEU A 1 180 ? -6.276 -6.591 -2.550 1.00 91.31 180 LEU A O 1
ATOM 1419 N N . ASN A 1 181 ? -6.486 -8.020 -4.271 1.00 91.12 181 ASN A N 1
ATOM 1420 C CA . ASN A 1 181 ? -7.691 -8.672 -3.759 1.00 91.12 181 ASN A CA 1
ATOM 1421 C C . ASN A 1 181 ? -7.445 -9.402 -2.428 1.00 91.12 181 ASN A C 1
ATOM 1423 O O . ASN A 1 181 ? -8.268 -9.304 -1.517 1.00 91.12 181 ASN A O 1
ATOM 1427 N N . VAL A 1 182 ? -6.302 -10.080 -2.269 1.00 90.81 182 VAL A N 1
ATOM 1428 C CA . VAL A 1 182 ? -5.904 -10.700 -0.993 1.00 90.81 182 VAL A CA 1
ATOM 1429 C C . VAL A 1 182 ? -5.684 -9.640 0.088 1.00 90.81 182 VAL A C 1
ATOM 1431 O O . VAL A 1 182 ? -6.171 -9.803 1.205 1.00 90.81 182 VAL A O 1
ATOM 1434 N N . VAL A 1 183 ? -5.005 -8.533 -0.226 1.00 89.62 183 VAL A N 1
ATOM 1435 C CA . VAL A 1 183 ? -4.786 -7.422 0.717 1.00 89.62 183 VAL A CA 1
ATOM 1436 C C . VAL A 1 183 ? -6.124 -6.837 1.180 1.00 89.62 183 VAL A C 1
ATOM 1438 O O . VAL A 1 183 ? -6.330 -6.656 2.382 1.00 89.62 183 VAL A O 1
ATOM 1441 N N . THR A 1 184 ? -7.059 -6.597 0.256 1.00 90.75 184 THR A N 1
ATOM 1442 C CA . THR A 1 184 ? -8.414 -6.134 0.585 1.00 90.75 184 THR A CA 1
ATOM 1443 C C . THR A 1 184 ? -9.155 -7.146 1.458 1.00 90.75 184 THR A C 1
ATOM 1445 O O . THR A 1 184 ? -9.735 -6.753 2.469 1.00 90.75 184 THR A O 1
ATOM 1448 N N . ALA A 1 185 ? -9.092 -8.441 1.137 1.00 92.06 185 ALA A N 1
ATOM 1449 C CA . ALA A 1 185 ? -9.734 -9.488 1.929 1.00 92.06 185 ALA A CA 1
ATOM 1450 C C . ALA A 1 185 ? -9.185 -9.548 3.365 1.00 92.06 185 ALA A C 1
ATOM 1452 O O . ALA A 1 185 ? -9.963 -9.567 4.318 1.00 92.06 185 ALA A O 1
ATOM 1453 N N . VAL A 1 186 ? -7.860 -9.501 3.537 1.00 88.88 186 VAL A N 1
ATOM 1454 C CA . VAL A 1 186 ? -7.208 -9.491 4.859 1.00 88.88 186 VAL A CA 1
ATOM 1455 C C . VAL A 1 186 ? -7.582 -8.238 5.650 1.00 88.88 186 VAL A C 1
ATOM 1457 O O . VAL A 1 186 ? -7.859 -8.325 6.849 1.00 88.88 186 VAL A O 1
ATOM 1460 N N . PHE A 1 187 ? -7.632 -7.074 4.998 1.00 86.12 187 PHE A N 1
ATOM 1461 C CA . PHE A 1 187 ? -8.064 -5.831 5.632 1.00 86.12 187 PHE A CA 1
ATOM 1462 C C . PHE A 1 187 ? -9.516 -5.922 6.121 1.00 86.12 187 PHE A C 1
ATOM 1464 O O . PHE A 1 187 ? -9.792 -5.624 7.285 1.00 86.12 187 PHE A O 1
ATOM 1471 N N . CYS A 1 188 ? -10.429 -6.395 5.267 1.00 89.00 188 CYS A N 1
ATOM 1472 C CA . CYS A 1 188 ? -11.831 -6.610 5.619 1.00 89.00 188 CYS A CA 1
ATOM 1473 C C . CYS A 1 188 ? -11.983 -7.615 6.765 1.00 89.00 188 CYS A C 1
ATOM 1475 O O . CYS A 1 188 ? -12.690 -7.322 7.728 1.00 89.00 188 CYS A O 1
ATOM 1477 N N . GLN A 1 189 ? -11.285 -8.752 6.708 1.00 88.31 189 GLN A N 1
ATOM 1478 C CA . GLN A 1 189 ? -11.317 -9.762 7.767 1.00 88.31 189 GLN A CA 1
ATOM 1479 C C . GLN A 1 189 ? -10.849 -9.178 9.101 1.00 88.31 189 GLN A C 1
ATOM 1481 O O . GLN A 1 189 ? -11.517 -9.328 10.116 1.00 88.31 189 GLN A O 1
ATOM 1486 N N . SER A 1 190 ? -9.758 -8.413 9.086 1.00 86.31 190 SER A N 1
ATOM 1487 C CA . SER A 1 190 ? -9.222 -7.777 10.294 1.00 86.31 190 SER A CA 1
ATOM 1488 C C . SER A 1 190 ? -10.183 -6.739 10.880 1.00 86.31 190 SER A C 1
ATOM 1490 O O . SER A 1 190 ? -10.265 -6.588 12.099 1.00 86.31 190 SER A O 1
ATOM 1492 N N . ALA A 1 191 ? -10.917 -6.014 10.029 1.00 84.44 191 ALA A N 1
ATOM 1493 C CA . ALA A 1 191 ? -11.944 -5.073 10.467 1.00 84.44 191 ALA A CA 1
ATOM 1494 C C . ALA A 1 191 ? -13.148 -5.792 11.099 1.00 84.44 191 ALA A C 1
ATOM 1496 O O . ALA A 1 191 ? -13.659 -5.341 12.126 1.00 84.44 191 ALA A O 1
ATOM 1497 N N . ILE A 1 192 ? -13.569 -6.924 10.522 1.00 86.44 192 ILE A N 1
ATOM 1498 C CA . ILE A 1 192 ? -14.638 -7.776 11.065 1.00 86.44 192 ILE A CA 1
ATOM 1499 C C . ILE A 1 192 ? -14.217 -8.355 12.417 1.00 86.44 192 ILE A C 1
ATOM 1501 O O . ILE A 1 192 ? -14.954 -8.208 13.394 1.00 86.44 192 ILE A O 1
ATOM 1505 N N . ASP A 1 193 ? -13.022 -8.938 12.500 1.00 82.94 193 ASP A N 1
ATOM 1506 C CA . ASP A 1 193 ? -12.486 -9.517 13.732 1.00 82.94 193 ASP A CA 1
ATOM 1507 C C . ASP A 1 193 ? -12.365 -8.446 14.826 1.00 82.94 193 ASP A C 1
ATOM 1509 O O . ASP A 1 193 ? -12.766 -8.669 15.968 1.00 82.94 193 ASP A O 1
ATOM 1513 N N . GLY A 1 194 ? -11.895 -7.241 14.480 1.00 79.44 194 GLY A N 1
ATOM 1514 C CA . GLY A 1 194 ? -11.841 -6.103 15.400 1.00 79.44 194 GLY A CA 1
ATOM 1515 C C . GLY A 1 194 ? -13.218 -5.700 15.943 1.00 79.44 194 GLY A C 1
ATOM 1516 O O . GLY A 1 194 ? -13.364 -5.473 17.147 1.00 79.44 194 GLY A O 1
ATOM 1517 N N . ALA A 1 195 ? -14.243 -5.667 15.087 1.00 77.56 195 ALA A N 1
ATOM 1518 C CA . ALA A 1 195 ? -15.613 -5.354 15.491 1.00 77.56 195 ALA A CA 1
ATOM 1519 C C . ALA A 1 195 ? -16.229 -6.450 16.382 1.00 77.56 195 ALA A C 1
ATOM 1521 O O . ALA A 1 195 ? -16.887 -6.142 17.381 1.00 77.56 195 ALA A O 1
ATOM 1522 N N . GLN A 1 196 ? -15.993 -7.726 16.061 1.00 77.62 196 GLN A N 1
ATOM 1523 C CA . GLN A 1 196 ? -16.468 -8.854 16.866 1.00 77.62 196 GLN A CA 1
ATOM 1524 C C . GLN A 1 196 ? -15.795 -8.897 18.238 1.00 77.62 196 GLN A C 1
ATOM 1526 O O . GLN A 1 196 ? -16.473 -9.108 19.244 1.00 77.62 196 GLN A O 1
ATOM 1531 N N . ASN A 1 197 ? -14.488 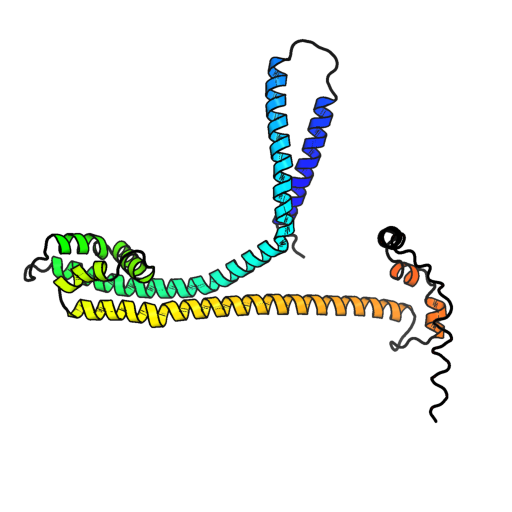-8.638 18.305 1.00 72.38 197 ASN A N 1
ATOM 1532 C CA . ASN A 1 197 ? -13.746 -8.682 19.561 1.00 72.38 197 ASN A CA 1
ATOM 1533 C C . ASN A 1 197 ? -14.148 -7.538 20.511 1.00 72.38 197 ASN A C 1
ATOM 1535 O O . ASN A 1 197 ? -14.239 -7.745 21.724 1.00 72.38 197 ASN A O 1
ATOM 1539 N N . ASP A 1 198 ? -14.466 -6.350 19.981 1.00 74.06 198 ASP A N 1
ATOM 1540 C CA . ASP A 1 198 ? -15.042 -5.250 20.769 1.00 74.06 198 ASP A CA 1
ATOM 1541 C C . ASP A 1 198 ? -16.444 -5.610 21.291 1.00 74.06 198 ASP A C 1
ATOM 1543 O O . ASP A 1 198 ? -16.766 -5.358 22.457 1.00 74.06 198 ASP A O 1
ATOM 1547 N N . HIS A 1 199 ? -17.271 -6.282 20.482 1.00 71.94 199 HIS A N 1
ATOM 1548 C CA . HIS A 1 199 ? -18.585 -6.737 20.933 1.00 71.94 199 HIS A CA 1
ATOM 1549 C C . HIS A 1 199 ? -18.487 -7.826 22.012 1.00 71.94 199 HIS A C 1
ATOM 1551 O O . HIS A 1 199 ? -19.150 -7.707 23.046 1.00 71.94 199 HIS A O 1
ATOM 1557 N N . ALA A 1 200 ? -17.642 -8.840 21.815 1.00 66.81 200 ALA A N 1
ATOM 1558 C CA . ALA A 1 200 ? -17.409 -9.910 22.782 1.00 66.81 200 ALA A CA 1
ATOM 1559 C C . ALA A 1 200 ? -16.861 -9.354 24.105 1.00 66.81 200 ALA A C 1
ATOM 1561 O O . ALA A 1 200 ? -17.370 -9.684 25.177 1.00 66.81 200 ALA A O 1
ATOM 1562 N N . SER A 1 201 ? -15.905 -8.422 24.041 1.00 72.56 201 SER A N 1
ATOM 1563 C CA . SER A 1 201 ? -15.359 -7.743 25.223 1.00 72.56 201 SER A CA 1
ATOM 1564 C C . SER A 1 201 ? -16.434 -6.963 25.986 1.00 72.56 201 SER A C 1
ATOM 1566 O O . SER A 1 201 ? -16.508 -7.036 27.215 1.00 72.56 201 SER A O 1
ATOM 1568 N N . LYS A 1 202 ? -17.327 -6.260 25.277 1.00 69.50 202 LYS A N 1
ATOM 1569 C CA . LYS A 1 202 ? -18.471 -5.561 25.887 1.00 69.50 202 LYS A CA 1
ATOM 1570 C C . LYS A 1 202 ? -19.470 -6.529 26.521 1.00 69.50 202 LYS A C 1
ATOM 1572 O O . LYS A 1 202 ? -19.953 -6.262 27.620 1.00 69.50 202 LYS A O 1
ATOM 1577 N N . VAL A 1 203 ? -19.761 -7.656 25.873 1.00 72.56 203 VAL A N 1
ATOM 1578 C CA . VAL A 1 203 ? -20.661 -8.693 26.407 1.00 72.56 203 VAL A CA 1
ATOM 1579 C C . VAL A 1 203 ? -20.083 -9.313 27.680 1.00 72.56 203 VAL A C 1
ATOM 1581 O O . VAL A 1 203 ? -20.788 -9.395 28.687 1.00 72.56 203 VAL A O 1
ATOM 1584 N N . HIS A 1 204 ? -18.793 -9.654 27.688 1.00 70.69 204 HIS A N 1
ATOM 1585 C CA . HIS A 1 204 ? -18.107 -10.152 28.881 1.00 70.69 204 HIS A CA 1
ATOM 1586 C C . HIS A 1 204 ? -18.094 -9.127 30.021 1.00 70.69 204 HIS A C 1
ATOM 1588 O O . HIS A 1 204 ? -18.339 -9.495 31.168 1.00 70.69 204 HIS A O 1
ATOM 1594 N N . ALA A 1 205 ? -17.892 -7.839 29.727 1.00 74.56 205 ALA A N 1
ATOM 1595 C CA . ALA A 1 205 ? -17.962 -6.785 30.738 1.00 74.56 205 ALA A CA 1
ATOM 1596 C C . ALA A 1 205 ? -19.367 -6.663 31.360 1.00 74.56 205 ALA A C 1
ATOM 1598 O O . ALA A 1 205 ? -19.497 -6.484 32.572 1.00 74.56 205 ALA A O 1
ATOM 1599 N N . ILE A 1 206 ? -20.425 -6.799 30.553 1.00 75.50 206 ILE A N 1
ATOM 1600 C CA . ILE A 1 206 ? -21.813 -6.790 31.037 1.00 75.50 206 ILE A CA 1
ATOM 1601 C C . ILE A 1 206 ? -22.093 -8.017 31.913 1.00 75.50 206 ILE A C 1
ATOM 1603 O O . ILE A 1 206 ? -22.703 -7.875 32.974 1.00 75.50 206 ILE A O 1
ATOM 1607 N N . LEU A 1 207 ? -21.650 -9.206 31.497 1.00 76.50 207 LEU A N 1
ATOM 1608 C CA . LEU A 1 207 ? -21.818 -10.451 32.254 1.00 76.50 207 LEU A CA 1
ATOM 1609 C C . LEU A 1 207 ? -21.079 -10.408 33.596 1.00 76.50 207 LEU A C 1
ATOM 1611 O O . LEU A 1 207 ? -21.700 -10.650 34.628 1.00 76.50 207 LEU A O 1
ATOM 1615 N N . ALA A 1 208 ? -19.812 -9.989 33.607 1.00 79.06 208 ALA A N 1
ATOM 1616 C CA . ALA A 1 208 ? -19.034 -9.837 34.837 1.00 79.06 208 ALA A CA 1
ATOM 1617 C C . ALA A 1 208 ? -19.682 -8.832 35.805 1.00 79.06 208 ALA A C 1
ATOM 1619 O O . ALA A 1 208 ? -19.716 -9.044 37.018 1.00 79.06 208 ALA A O 1
ATOM 1620 N N . ASN A 1 209 ? -20.262 -7.745 35.281 1.00 82.56 209 ASN A N 1
ATOM 1621 C CA . ASN A 1 209 ? -20.975 -6.779 36.111 1.00 82.56 209 ASN A CA 1
ATOM 1622 C C . ASN A 1 209 ? -22.290 -7.358 36.669 1.00 82.56 209 ASN A C 1
ATOM 1624 O O . ASN A 1 209 ? -22.634 -7.095 37.821 1.00 82.56 209 ASN A O 1
ATOM 1628 N N . LYS A 1 210 ? -23.011 -8.182 35.893 1.00 79.50 210 LYS A N 1
ATOM 1629 C CA . LYS A 1 210 ? -24.194 -8.913 36.377 1.00 79.50 210 LYS A CA 1
ATOM 1630 C C . LYS A 1 210 ? -23.835 -9.886 37.498 1.00 79.50 210 LYS A C 1
ATOM 1632 O O . LYS A 1 210 ? -24.502 -9.862 38.528 1.00 79.50 210 LYS A O 1
ATOM 1637 N N . GLU A 1 211 ? -22.780 -10.681 37.345 1.00 83.12 211 GLU A N 1
ATOM 1638 C CA . GLU A 1 211 ? -22.306 -11.596 38.393 1.00 83.12 211 GLU A CA 1
ATOM 1639 C C . GLU A 1 211 ? -21.893 -10.841 39.659 1.00 83.12 211 GLU A C 1
ATOM 1641 O O . GLU A 1 211 ? -22.312 -11.204 40.757 1.00 83.12 211 GLU A O 1
ATOM 1646 N N . ALA A 1 212 ? -21.172 -9.723 39.524 1.00 80.50 212 ALA A N 1
ATOM 1647 C CA . ALA A 1 212 ? -20.815 -8.876 40.662 1.00 80.50 212 ALA A CA 1
ATOM 1648 C C . ALA A 1 212 ? -22.050 -8.284 41.370 1.00 80.50 212 ALA A C 1
ATOM 1650 O O . ALA A 1 212 ? -22.071 -8.156 42.597 1.00 80.50 212 ALA A O 1
ATOM 1651 N N . HIS A 1 213 ? -23.094 -7.920 40.618 1.00 75.56 213 HIS A N 1
ATOM 1652 C CA . HIS A 1 213 ? -24.364 -7.454 41.176 1.00 75.56 213 HIS A CA 1
ATOM 1653 C C . HIS A 1 213 ? -25.121 -8.575 41.899 1.00 75.56 213 HIS A C 1
ATOM 1655 O O . HIS A 1 213 ? -25.583 -8.364 43.021 1.00 75.56 213 HIS A O 1
ATOM 1661 N N . LEU A 1 214 ? -25.209 -9.763 41.300 1.00 80.69 214 LEU A N 1
ATOM 1662 C CA . LEU A 1 214 ? -25.853 -10.928 41.908 1.00 80.69 214 LEU A CA 1
ATOM 1663 C C . LEU A 1 214 ? -25.115 -11.390 43.166 1.00 80.69 214 LEU A C 1
ATOM 1665 O O . LEU A 1 214 ? -25.761 -11.679 44.168 1.00 80.69 214 LEU A O 1
ATOM 1669 N N . GLY A 1 215 ? -23.780 -11.360 43.171 1.00 80.25 215 GLY A N 1
ATOM 1670 C CA . GLY A 1 215 ? -22.979 -11.649 44.358 1.00 80.25 215 GLY A CA 1
ATOM 1671 C C . GLY A 1 215 ? -23.293 -10.698 45.515 1.00 80.25 215 GLY A C 1
ATOM 1672 O O . GLY A 1 215 ? -23.507 -11.149 46.639 1.00 80.25 215 GLY A O 1
ATOM 1673 N N . LYS A 1 216 ? -23.428 -9.390 45.255 1.00 79.50 216 LYS A N 1
ATOM 1674 C CA . LYS A 1 216 ? -23.836 -8.412 46.286 1.00 79.50 216 LYS A CA 1
ATOM 1675 C C . LYS A 1 216 ? -25.239 -8.687 46.822 1.00 79.50 216 LYS A C 1
ATOM 1677 O O . LYS A 1 216 ? -25.449 -8.596 48.028 1.00 79.50 216 LYS A O 1
ATOM 1682 N N . ILE A 1 217 ? -26.176 -9.031 45.941 1.00 78.38 217 ILE A N 1
ATOM 1683 C CA . ILE A 1 217 ? -27.549 -9.390 46.313 1.00 78.38 217 ILE A CA 1
ATOM 1684 C C . ILE A 1 217 ? -27.551 -10.649 47.188 1.00 78.38 217 ILE A C 1
ATOM 1686 O O . ILE A 1 217 ? -28.164 -10.649 48.250 1.00 78.38 217 ILE A O 1
ATOM 1690 N N . ASN A 1 218 ? -26.800 -11.682 46.803 1.00 77.25 218 ASN A N 1
ATOM 1691 C CA . ASN A 1 218 ? -26.699 -12.916 47.575 1.00 77.25 218 ASN A CA 1
ATOM 1692 C C . ASN A 1 218 ? -26.044 -12.679 48.948 1.00 77.25 218 ASN A C 1
ATOM 1694 O O . ASN A 1 218 ? -26.512 -13.187 49.958 1.00 77.25 218 ASN A O 1
ATOM 1698 N N . THR A 1 219 ? -25.024 -11.816 49.011 1.00 77.62 219 THR A N 1
ATOM 1699 C CA . THR A 1 219 ? -24.390 -11.411 50.281 1.00 77.62 219 THR A CA 1
ATOM 1700 C C . THR A 1 219 ? -25.355 -10.646 51.196 1.00 77.62 219 THR A C 1
ATOM 1702 O O . THR A 1 219 ? -25.275 -10.744 52.418 1.00 77.62 219 THR A O 1
ATOM 1705 N N . LEU A 1 220 ? -26.267 -9.851 50.629 1.00 75.31 220 LEU A N 1
ATOM 1706 C CA . LEU A 1 220 ? -27.323 -9.198 51.404 1.00 75.31 220 LEU A CA 1
ATOM 1707 C C . LEU A 1 220 ? -28.344 -10.223 51.908 1.00 75.31 220 LEU A C 1
ATOM 1709 O O . LEU A 1 220 ? -28.728 -10.167 53.072 1.00 75.31 220 LEU A O 1
ATOM 1713 N N . PHE A 1 221 ? -28.748 -11.178 51.072 1.00 71.94 221 PHE A N 1
ATOM 1714 C CA . PHE A 1 221 ? -29.713 -12.204 51.462 1.00 71.94 221 PHE A CA 1
ATOM 1715 C C . PHE A 1 221 ? -29.177 -13.192 52.497 1.00 71.94 221 PHE A C 1
ATOM 1717 O O . PHE A 1 221 ? -29.905 -13.517 53.435 1.00 71.94 221 PHE A O 1
ATOM 1724 N N . SER A 1 222 ? -27.899 -13.568 52.432 1.00 71.00 222 SER A N 1
ATOM 1725 C CA . SER A 1 222 ? -27.271 -14.382 53.477 1.00 71.00 222 SER A CA 1
ATOM 1726 C C . SER A 1 222 ? -27.206 -13.644 54.820 1.00 71.00 222 SER A C 1
ATOM 1728 O O . SER A 1 222 ? -27.508 -14.229 55.856 1.00 71.00 222 SER A O 1
ATOM 1730 N N . LYS A 1 223 ? -26.953 -12.325 54.830 1.00 70.44 223 LYS A N 1
ATOM 1731 C CA . LYS A 1 223 ? -27.071 -11.495 56.050 1.00 70.44 223 LYS A CA 1
ATOM 1732 C C . LYS A 1 223 ? -28.493 -11.447 56.620 1.00 70.44 223 LYS A C 1
ATOM 1734 O O . LYS A 1 223 ? -28.675 -11.231 57.820 1.00 70.44 223 LYS A O 1
ATOM 1739 N N . PHE A 1 224 ? -29.515 -11.665 55.792 1.00 66.88 224 PHE A N 1
ATOM 1740 C CA . PHE A 1 224 ? -30.896 -11.775 56.257 1.00 66.88 224 PHE A CA 1
ATOM 1741 C C . PHE A 1 224 ? -31.245 -13.147 56.847 1.00 66.88 224 PHE A C 1
ATOM 1743 O O . PHE A 1 224 ? -32.308 -13.251 57.460 1.00 66.88 224 PHE A O 1
ATOM 1750 N N . GLY A 1 225 ? -30.326 -14.117 56.831 1.00 65.50 225 GLY A N 1
ATOM 1751 C CA . GLY A 1 225 ? -30.490 -15.429 57.467 1.00 65.50 225 GLY A CA 1
ATOM 1752 C C . GLY A 1 225 ? -31.187 -16.458 56.579 1.00 65.50 225 GLY A C 1
ATOM 1753 O O . GLY A 1 225 ? -31.881 -17.321 57.097 1.00 65.50 225 GLY A O 1
ATOM 1754 N N . ALA A 1 226 ? -31.065 -16.322 55.256 1.00 58.16 226 ALA A N 1
ATOM 1755 C CA . ALA A 1 226 ? -31.470 -17.361 54.316 1.00 58.16 226 ALA A CA 1
ATOM 1756 C C . ALA A 1 226 ? -30.318 -18.370 54.169 1.00 58.16 226 ALA A C 1
ATOM 1758 O O . ALA A 1 226 ? -29.386 -18.126 53.401 1.00 58.16 226 ALA A O 1
ATOM 1759 N N . ASP A 1 227 ? -30.361 -19.469 54.922 1.00 59.16 227 ASP A N 1
ATOM 1760 C CA . ASP A 1 227 ? -29.343 -20.534 54.868 1.00 59.16 227 ASP A CA 1
ATOM 1761 C C . ASP A 1 227 ? -29.468 -21.404 53.596 1.00 59.16 227 ASP A C 1
ATOM 1763 O O . ASP A 1 227 ? -28.528 -22.081 53.186 1.00 59.16 227 ASP A O 1
ATOM 1767 N N . ASP A 1 228 ? -30.613 -21.327 52.922 1.00 62.81 228 ASP A N 1
ATOM 1768 C CA . ASP A 1 228 ? -31.034 -22.075 51.733 1.00 62.81 228 ASP A CA 1
ATOM 1769 C C . ASP A 1 228 ? -31.288 -21.171 50.505 1.00 62.81 228 ASP A C 1
ATOM 1771 O O . ASP A 1 228 ? -31.731 -21.633 49.453 1.00 62.81 228 ASP A O 1
ATOM 1775 N N . GLY A 1 229 ? -30.992 -19.869 50.612 1.00 63.00 229 GLY A N 1
ATOM 1776 C CA . GLY A 1 229 ? -31.215 -18.892 49.538 1.00 63.00 229 GLY A CA 1
ATOM 1777 C C . GLY A 1 229 ? -32.686 -18.517 49.312 1.00 63.00 229 GLY A C 1
ATOM 1778 O O . GLY A 1 229 ? -32.989 -17.773 48.375 1.00 63.00 229 GLY A O 1
ATOM 1779 N N . VAL A 1 230 ? -33.600 -18.983 50.171 1.00 63.56 230 VAL A N 1
ATOM 1780 C CA . VAL A 1 230 ? -35.036 -18.688 50.115 1.00 63.56 230 VAL A CA 1
ATOM 1781 C C . VAL A 1 230 ? -35.407 -17.745 51.257 1.00 63.56 230 VAL A C 1
ATOM 1783 O O . VAL A 1 230 ? -35.012 -17.924 52.403 1.00 63.56 230 VAL A O 1
ATOM 1786 N N . ILE A 1 231 ? -36.180 -16.702 50.953 1.00 68.25 231 ILE A N 1
ATOM 1787 C CA . ILE A 1 231 ? -36.570 -15.688 51.937 1.00 68.25 231 ILE A CA 1
ATOM 1788 C C . ILE A 1 231 ? -38.078 -15.755 52.089 1.00 68.25 231 ILE A C 1
ATOM 1790 O O . ILE A 1 231 ? -38.827 -15.496 51.146 1.00 68.25 231 ILE A O 1
ATOM 1794 N N . THR A 1 232 ? -38.540 -16.073 53.291 1.00 74.38 232 THR A N 1
ATOM 1795 C CA . THR A 1 232 ? -39.974 -16.043 53.577 1.00 74.38 232 THR A CA 1
ATOM 1796 C C . THR A 1 232 ? -40.444 -14.590 53.673 1.00 74.38 232 THR A C 1
ATOM 1798 O O . THR A 1 232 ? -39.755 -13.743 54.247 1.00 74.38 232 THR A O 1
ATOM 1801 N N . PHE A 1 233 ? -41.644 -14.289 53.168 1.00 73.06 233 PHE A N 1
ATOM 1802 C CA . PHE A 1 233 ? -42.217 -12.934 53.162 1.00 73.06 233 PHE A CA 1
ATOM 1803 C C . PHE A 1 233 ? -42.174 -12.238 54.539 1.00 73.06 233 PHE A C 1
ATOM 1805 O O . PHE A 1 233 ? -41.878 -11.048 54.620 1.00 73.06 233 PHE A O 1
ATOM 1812 N N . LYS A 1 234 ? -42.369 -12.986 55.637 1.00 67.75 234 LYS A N 1
ATOM 1813 C CA . LYS A 1 234 ? -42.232 -12.476 57.015 1.00 67.75 234 LYS A CA 1
ATOM 1814 C C . LYS A 1 234 ? -40.820 -11.974 57.346 1.00 67.75 234 LYS A C 1
ATOM 1816 O O . LYS A 1 234 ? -40.683 -10.868 57.859 1.00 67.75 234 LYS A O 1
ATOM 1821 N N . MET A 1 235 ? -39.781 -12.744 57.013 1.00 67.50 235 MET A N 1
ATOM 1822 C CA . MET A 1 235 ? -38.380 -12.360 57.255 1.00 67.50 235 MET A CA 1
ATOM 1823 C C . MET A 1 235 ? -37.995 -11.123 56.444 1.00 67.50 235 MET A C 1
ATOM 1825 O O . MET A 1 235 ? -37.287 -10.238 56.927 1.00 67.50 235 MET A O 1
ATOM 1829 N N . PHE A 1 236 ? -38.504 -11.041 55.214 1.00 69.75 236 PHE A N 1
ATOM 1830 C CA . PHE A 1 236 ? -38.334 -9.871 54.367 1.00 69.75 236 PHE A CA 1
ATOM 1831 C C . PHE A 1 236 ? -39.009 -8.635 54.978 1.00 69.75 236 PHE A C 1
ATOM 1833 O O . PHE A 1 236 ? -38.378 -7.588 55.075 1.00 69.75 236 PHE A O 1
ATOM 1840 N N . GLN A 1 237 ? -40.250 -8.752 55.456 1.00 71.12 237 GLN A N 1
ATOM 1841 C CA . GLN A 1 237 ? -40.999 -7.640 56.048 1.00 71.12 237 GLN A CA 1
ATOM 1842 C C . GLN A 1 237 ? -40.375 -7.108 57.351 1.00 71.12 237 GLN A C 1
ATOM 1844 O O . GLN A 1 237 ? -40.415 -5.901 57.595 1.00 71.12 237 GLN A O 1
ATOM 1849 N N . GLU A 1 238 ? -39.758 -7.966 58.164 1.00 70.00 238 GLU A N 1
ATOM 1850 C CA . GLU A 1 238 ? -39.031 -7.539 59.368 1.00 70.00 238 GLU A CA 1
ATOM 1851 C C . GLU A 1 238 ? -37.712 -6.836 59.034 1.00 70.00 238 GLU A C 1
ATOM 1853 O O . GLU A 1 238 ? -37.393 -5.794 59.612 1.00 70.00 238 GLU A O 1
ATOM 1858 N N . LYS A 1 239 ? -36.941 -7.373 58.079 1.00 67.38 239 LYS A N 1
ATOM 1859 C CA . LYS A 1 239 ? -35.581 -6.890 57.806 1.00 67.38 239 LYS A CA 1
ATOM 1860 C C . LYS A 1 239 ? -35.481 -5.853 56.682 1.00 67.38 239 LYS A C 1
ATOM 1862 O O . LYS A 1 239 ? -34.462 -5.173 56.606 1.00 67.38 239 LYS A O 1
ATOM 1867 N N . ILE A 1 240 ? -36.526 -5.623 55.878 1.00 69.62 240 ILE A N 1
ATOM 1868 C CA . ILE A 1 240 ? -36.545 -4.578 54.828 1.00 69.62 240 ILE A CA 1
ATOM 1869 C C . ILE A 1 240 ? -36.343 -3.163 55.387 1.00 69.62 240 ILE A C 1
ATOM 1871 O O . ILE A 1 240 ? -35.808 -2.287 54.710 1.00 69.62 240 ILE A O 1
ATOM 1875 N N . ASN A 1 241 ? -36.728 -2.941 56.645 1.00 65.75 241 ASN A N 1
ATOM 1876 C CA . ASN A 1 241 ? -36.522 -1.675 57.338 1.00 65.75 241 ASN A CA 1
ATOM 1877 C C . ASN A 1 241 ? -35.171 -1.597 58.065 1.00 65.75 241 ASN A C 1
ATOM 1879 O O . ASN A 1 241 ? -34.905 -0.589 58.723 1.00 65.75 241 ASN A O 1
ATOM 1883 N N . SER A 1 242 ? -34.292 -2.597 57.968 1.00 67.12 242 SER A N 1
ATOM 1884 C CA . SER A 1 242 ? -32.974 -2.524 58.602 1.00 67.12 242 SER A CA 1
ATOM 1885 C C . SER A 1 242 ? -32.132 -1.384 58.009 1.00 67.12 242 SER A C 1
ATOM 1887 O O . SER A 1 242 ? -32.331 -0.939 56.872 1.00 67.12 242 SER A O 1
ATOM 1889 N N . VAL A 1 243 ? -31.189 -0.868 58.803 1.00 65.94 243 VAL A N 1
ATOM 1890 C CA . VAL A 1 243 ? -30.270 0.210 58.388 1.00 65.94 243 VAL A CA 1
ATOM 1891 C C . VAL A 1 243 ? -29.473 -0.177 57.134 1.00 65.94 243 VAL A C 1
ATOM 1893 O O . VAL A 1 243 ? -29.169 0.681 56.306 1.00 65.94 243 VAL A O 1
ATOM 1896 N N . G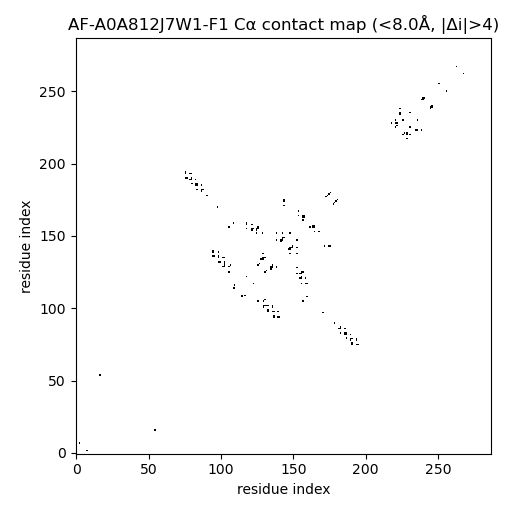LU A 1 244 ? -29.199 -1.467 56.955 1.00 65.38 244 GLU A N 1
ATOM 1897 C CA . GLU A 1 244 ? -28.400 -2.015 55.857 1.00 65.38 244 GLU A CA 1
ATOM 1898 C C . GLU A 1 244 ? -29.175 -2.062 54.531 1.00 65.38 244 GLU A C 1
ATOM 1900 O O . GLU A 1 244 ? -28.627 -1.699 53.493 1.00 65.38 244 GLU A O 1
ATOM 1905 N N . VAL A 1 245 ? -30.470 -2.407 54.540 1.00 64.75 245 VAL A N 1
ATOM 1906 C CA . VAL A 1 245 ? -31.318 -2.309 53.332 1.00 64.75 245 VAL A CA 1
ATOM 1907 C C . VAL A 1 245 ? -31.583 -0.851 52.984 1.00 64.75 245 VAL A C 1
ATOM 1909 O O . VAL A 1 245 ? -31.562 -0.470 51.811 1.00 64.75 245 VAL A O 1
ATOM 1912 N N . ARG A 1 246 ? -31.800 -0.002 53.996 1.00 64.06 246 ARG A N 1
ATOM 1913 C CA . ARG A 1 246 ? -32.046 1.433 53.811 1.00 64.06 246 ARG A CA 1
ATOM 1914 C C . ARG A 1 246 ? -30.845 2.207 53.295 1.00 64.06 246 ARG A C 1
ATOM 1916 O O . ARG A 1 246 ? -31.058 3.300 52.784 1.00 64.06 246 ARG A O 1
ATOM 1923 N N . SER A 1 247 ? -29.617 1.714 53.437 1.00 60.44 247 SER A N 1
ATOM 1924 C CA . SER A 1 247 ? -28.440 2.335 52.816 1.00 60.44 247 SER A CA 1
ATOM 1925 C C . SER A 1 247 ? -28.311 1.941 51.342 1.00 60.44 247 SER A C 1
ATOM 1927 O O . SER A 1 247 ? -27.962 2.784 50.521 1.00 60.44 247 SER A O 1
ATOM 1929 N N . TRP A 1 248 ? -28.685 0.706 50.990 1.00 58.50 248 TRP A N 1
ATOM 1930 C CA . TRP A 1 248 ? -28.647 0.187 49.620 1.00 58.50 248 TRP A CA 1
ATOM 1931 C C . TRP A 1 248 ? -29.809 0.685 48.743 1.00 58.50 248 TRP A C 1
ATOM 1933 O O . TRP A 1 248 ? -29.615 1.030 47.581 1.00 58.50 248 TRP A O 1
ATOM 1943 N N . THR A 1 249 ? -31.015 0.786 49.308 1.00 62.78 249 THR A N 1
ATOM 1944 C CA . THR A 1 249 ? -32.221 1.313 48.633 1.00 62.78 249 THR A CA 1
ATOM 1945 C C . THR A 1 249 ? -32.270 2.838 48.585 1.00 62.78 249 THR A C 1
ATOM 1947 O O . THR A 1 249 ? -33.105 3.409 47.876 1.00 62.78 249 THR A O 1
ATOM 1950 N N . ARG A 1 250 ? -31.373 3.528 49.308 1.00 59.28 250 ARG A N 1
ATOM 1951 C CA . ARG A 1 250 ? -31.250 4.981 49.215 1.00 59.28 250 ARG A CA 1
ATOM 1952 C C . ARG A 1 250 ? -30.629 5.321 47.869 1.00 59.28 250 ARG A C 1
ATOM 1954 O O . ARG A 1 250 ? -29.413 5.362 47.707 1.00 59.28 250 ARG A O 1
ATOM 1961 N N . ILE A 1 251 ? -31.491 5.617 46.905 1.00 51.66 251 ILE A N 1
ATOM 1962 C CA . ILE A 1 251 ? -31.114 6.396 45.730 1.00 51.66 251 ILE A CA 1
ATOM 1963 C C . ILE A 1 251 ? -30.352 7.625 46.259 1.00 51.66 251 ILE A C 1
ATOM 1965 O O . ILE A 1 251 ? -30.891 8.327 47.123 1.00 51.66 251 ILE A O 1
ATOM 1969 N N . PRO A 1 252 ? -29.104 7.877 45.819 1.00 49.72 252 PRO A N 1
ATOM 1970 C CA . PRO A 1 252 ? -28.335 9.022 46.283 1.00 49.72 252 PRO A CA 1
ATOM 1971 C C . PRO A 1 252 ? -29.193 10.283 46.178 1.00 49.72 252 PRO A C 1
ATOM 1973 O O . PRO A 1 252 ? -29.816 10.507 45.143 1.00 49.72 252 PRO A O 1
ATOM 1976 N N . ALA A 1 253 ? -29.228 11.125 47.214 1.00 48.88 253 ALA A N 1
ATOM 1977 C CA . ALA A 1 253 ? -30.029 12.359 47.227 1.00 48.88 253 ALA A CA 1
ATOM 1978 C C . ALA A 1 253 ? -29.715 13.316 46.046 1.00 48.88 253 ALA A C 1
ATOM 1980 O O . ALA A 1 253 ? -30.464 14.246 45.759 1.00 48.88 253 ALA A O 1
ATOM 1981 N N . ALA A 1 254 ? -28.625 13.072 45.313 1.00 47.25 254 ALA A N 1
ATOM 1982 C CA . ALA A 1 254 ? -28.332 13.718 44.037 1.00 47.25 254 ALA A CA 1
ATOM 1983 C C . ALA A 1 254 ? -29.342 13.363 42.919 1.00 47.25 254 ALA A C 1
ATOM 1985 O O . ALA A 1 254 ? -29.697 14.222 42.116 1.00 47.25 254 ALA A O 1
ATOM 1986 N N . LEU A 1 255 ? -29.864 12.133 42.888 1.00 42.97 255 LEU A N 1
ATOM 1987 C CA . LEU A 1 255 ? -30.864 11.668 41.917 1.00 42.97 255 LEU A CA 1
ATOM 1988 C C . LEU A 1 255 ? -32.297 12.091 42.287 1.00 42.97 255 LEU A C 1
ATOM 1990 O O . LEU A 1 255 ? -33.135 12.232 41.398 1.00 42.97 255 LEU A O 1
ATOM 1994 N N . SER A 1 256 ? -32.586 12.374 43.564 1.00 45.50 256 SER A N 1
ATOM 1995 C CA . SER A 1 256 ? -33.881 12.953 43.959 1.00 45.50 256 SER A CA 1
ATOM 1996 C C . SER A 1 256 ? -34.022 14.413 43.516 1.00 45.50 256 SER A C 1
ATOM 1998 O O . SER A 1 256 ? -35.130 14.845 43.207 1.00 45.50 256 SER A O 1
ATOM 2000 N N . LYS A 1 257 ? -32.907 15.153 43.402 1.00 44.72 257 LYS A N 1
ATOM 2001 C CA . LYS A 1 257 ? -32.900 16.516 42.844 1.00 44.72 257 LYS A CA 1
ATOM 2002 C C . LYS A 1 257 ? -33.128 16.554 41.329 1.00 44.72 257 LYS A C 1
ATOM 2004 O O . LYS A 1 257 ? -33.727 17.505 40.853 1.00 44.72 257 LYS A O 1
ATOM 2009 N N . LEU A 1 258 ? -32.727 15.520 40.582 1.00 42.03 258 LEU A N 1
ATOM 2010 C CA . LEU A 1 258 ? -33.037 15.396 39.145 1.00 42.03 258 LEU A CA 1
ATOM 2011 C C . LEU A 1 258 ? -34.508 15.029 38.889 1.00 42.03 258 LEU A C 1
ATOM 2013 O O . LEU A 1 258 ? -35.076 15.409 37.866 1.00 42.03 258 LEU A O 1
ATOM 2017 N N . LYS A 1 259 ? -35.153 14.329 39.831 1.00 40.38 259 LYS A N 1
ATOM 2018 C CA . LYS A 1 259 ? -36.575 13.983 39.723 1.00 40.38 259 LYS A CA 1
ATOM 2019 C C . LYS A 1 259 ? -37.498 15.167 40.040 1.00 40.38 259 LYS A C 1
ATOM 2021 O O . LYS A 1 259 ? -38.600 15.206 39.507 1.00 40.38 259 LYS A O 1
ATOM 2026 N N . SER A 1 260 ? -37.074 16.151 40.841 1.00 43.75 260 SER A N 1
ATOM 2027 C CA . SER A 1 260 ? -37.934 17.306 41.152 1.00 43.75 260 SER A CA 1
ATOM 2028 C C . SER A 1 260 ? -37.944 18.386 40.066 1.00 43.75 260 SER A C 1
ATOM 2030 O O . SER A 1 260 ? -38.934 19.096 39.956 1.00 43.75 260 SER A O 1
ATOM 2032 N N . SER A 1 261 ? -36.899 18.525 39.243 1.00 40.03 261 SER A N 1
ATOM 2033 C CA . SER A 1 261 ? -36.859 19.561 38.193 1.00 40.03 261 SER A CA 1
ATOM 2034 C C . SER A 1 261 ? -37.520 19.139 36.877 1.00 40.03 261 SER A C 1
ATOM 2036 O O . SER A 1 261 ? -38.051 19.993 36.178 1.00 40.03 261 SER A O 1
ATOM 2038 N N . SER A 1 262 ? -37.553 17.842 36.544 1.00 39.25 262 SER A N 1
ATOM 2039 C CA . SER A 1 262 ? -38.189 17.370 35.299 1.00 39.25 262 SER A CA 1
ATOM 2040 C C . SER A 1 262 ? -39.699 17.128 35.416 1.00 39.25 262 SER A C 1
ATOM 2042 O O . SER A 1 262 ? -40.389 17.169 34.403 1.00 39.25 262 SER A O 1
ATOM 2044 N N . TRP A 1 263 ? -40.225 16.855 36.615 1.00 36.84 263 TRP A N 1
ATOM 2045 C CA . TRP A 1 263 ? -41.637 16.477 36.794 1.00 36.84 263 TRP A CA 1
ATOM 2046 C C . TRP A 1 263 ? -42.567 17.665 37.077 1.00 36.84 263 TRP A C 1
ATOM 2048 O O . TRP A 1 263 ? -43.766 17.562 36.834 1.00 36.84 263 TRP A O 1
ATOM 2058 N N . VAL A 1 264 ? -42.032 18.816 37.502 1.00 40.47 264 VAL A N 1
ATOM 2059 C CA . VAL A 1 264 ? -42.830 20.045 37.692 1.00 40.47 264 VAL A CA 1
ATOM 2060 C C . VAL A 1 264 ? -43.263 20.657 36.350 1.00 40.47 264 VAL A C 1
ATOM 2062 O O . VAL A 1 264 ? -44.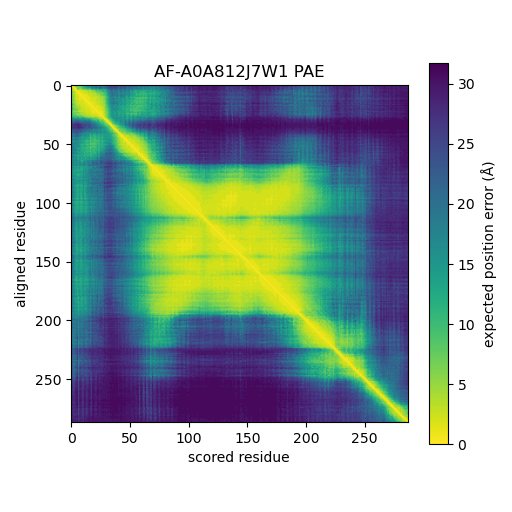277 21.340 36.293 1.00 40.47 264 VAL A O 1
ATOM 2065 N 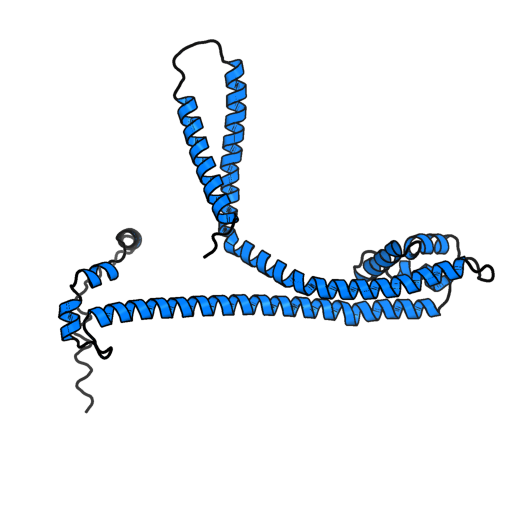N . ALA A 1 265 ? -42.577 20.340 35.246 1.00 42.31 265 ALA A N 1
ATOM 2066 C CA . ALA A 1 265 ? -42.958 20.813 33.913 1.00 42.31 265 ALA A CA 1
ATOM 2067 C C . ALA A 1 265 ? -44.175 20.082 33.302 1.00 42.31 265 ALA A C 1
ATOM 2069 O O . ALA A 1 265 ? -44.709 20.559 32.307 1.00 42.31 265 ALA A O 1
ATOM 2070 N N . CYS A 1 266 ? -44.620 18.947 33.864 1.00 39.25 266 CYS A N 1
ATOM 2071 C CA . CYS A 1 266 ? -45.619 18.077 33.219 1.00 39.25 266 CYS A CA 1
ATOM 2072 C C . CYS A 1 266 ? -46.928 17.866 34.010 1.00 39.25 266 CYS A C 1
ATOM 2074 O O . CYS A 1 266 ? -47.744 17.045 33.612 1.00 39.25 266 CYS A O 1
ATOM 2076 N N . GLY A 1 267 ? -47.155 18.583 35.119 1.00 38.47 267 GLY A N 1
ATOM 2077 C CA . GLY A 1 267 ? -48.496 18.740 35.712 1.00 38.47 267 GLY A CA 1
ATOM 2078 C C . GLY A 1 267 ? -49.265 17.475 36.142 1.00 38.47 267 GLY A C 1
ATOM 2079 O O . GLY A 1 267 ? -50.483 17.543 36.260 1.00 38.47 267 GLY A O 1
ATOM 2080 N N . CYS A 1 268 ? -48.613 16.335 36.394 1.00 37.38 268 CYS A N 1
ATOM 2081 C CA . CYS A 1 268 ? -49.295 15.106 36.827 1.00 37.38 268 CYS A CA 1
ATOM 2082 C C . CYS A 1 268 ? -49.025 14.787 38.308 1.00 37.38 268 CYS A C 1
ATOM 2084 O O . CYS A 1 268 ? -47.965 14.265 38.661 1.00 37.38 268 CYS A O 1
ATOM 2086 N N . GLU A 1 269 ? -50.007 15.055 39.175 1.00 37.09 269 GLU A N 1
ATOM 2087 C CA . GLU A 1 269 ? -50.076 14.511 40.538 1.00 37.09 269 GLU A CA 1
ATOM 2088 C C . GLU A 1 269 ? -50.432 13.016 40.496 1.00 37.09 269 GLU A C 1
ATOM 2090 O O . GLU A 1 269 ? -51.548 12.632 40.150 1.00 37.09 269 GLU A O 1
ATOM 2095 N N . ALA A 1 270 ? -49.502 12.143 40.888 1.00 42.03 270 ALA A N 1
ATOM 2096 C CA . ALA A 1 270 ? -49.779 10.717 41.050 1.00 42.03 270 ALA A CA 1
ATOM 2097 C C . ALA A 1 270 ? -50.117 10.390 42.517 1.00 42.03 270 ALA A C 1
ATOM 2099 O O . ALA A 1 270 ? -49.239 10.405 43.380 1.00 42.03 270 ALA A O 1
ATOM 2100 N N . LYS A 1 271 ? -51.385 10.051 42.801 1.00 38.00 271 LYS A N 1
ATOM 2101 C CA . LYS A 1 271 ? -51.840 9.465 44.081 1.00 38.00 271 LYS A CA 1
ATOM 2102 C C . LYS A 1 271 ? -51.379 7.994 44.197 1.00 38.00 271 LYS A C 1
ATOM 2104 O O . LYS A 1 271 ? -51.821 7.171 43.397 1.00 38.00 271 LYS A O 1
ATOM 2109 N N . PRO A 1 272 ? -50.563 7.600 45.198 1.00 40.97 272 PRO A N 1
ATOM 2110 C CA . PRO A 1 272 ? -49.941 6.273 45.228 1.00 40.97 272 PRO A CA 1
ATOM 2111 C C . PRO A 1 272 ? -50.539 5.334 46.296 1.00 40.97 272 PRO A C 1
ATOM 2113 O O . PRO A 1 272 ? -49.849 4.986 47.252 1.00 40.97 272 PRO A O 1
ATOM 2116 N N . ARG A 1 273 ? -51.811 4.907 46.177 1.00 39.47 273 ARG A N 1
ATOM 2117 C CA . ARG A 1 273 ? -52.384 3.895 47.109 1.00 39.47 273 ARG A CA 1
ATOM 2118 C C . ARG A 1 273 ? -53.364 2.853 46.546 1.00 39.47 273 ARG A C 1
ATOM 2120 O O . ARG A 1 273 ? -53.759 1.983 47.310 1.00 39.47 273 ARG A O 1
ATOM 2127 N N . GLN A 1 274 ? -53.734 2.872 45.263 1.00 38.50 274 GLN A N 1
ATOM 2128 C CA . GLN A 1 274 ? -54.769 1.948 44.746 1.00 38.50 274 GLN A CA 1
ATOM 2129 C C . GLN A 1 274 ? -54.243 0.726 43.973 1.00 38.50 274 GLN A C 1
ATOM 2131 O O . GLN A 1 274 ? -54.933 -0.279 43.880 1.00 38.50 274 GLN A O 1
ATOM 2136 N N . TRP A 1 275 ? -52.993 0.736 43.501 1.00 39.88 275 TRP A N 1
ATOM 2137 C CA . TRP A 1 275 ? -52.486 -0.308 42.593 1.00 39.88 275 TRP A CA 1
ATOM 2138 C C . TRP A 1 275 ? -52.203 -1.684 43.224 1.00 39.88 275 TRP A C 1
ATOM 2140 O O . TRP A 1 275 ? -51.919 -2.634 42.498 1.00 39.88 275 TRP A O 1
ATOM 2150 N N . MET A 1 276 ? -52.246 -1.815 44.555 1.00 35.53 276 MET A N 1
ATOM 2151 C CA . MET A 1 276 ? -51.842 -3.052 45.240 1.00 35.53 276 MET A CA 1
ATOM 2152 C C . MET A 1 276 ? -53.024 -3.929 45.689 1.00 35.53 276 MET A C 1
ATOM 2154 O O . MET A 1 276 ? -52.835 -5.125 45.882 1.00 35.53 276 MET A O 1
ATOM 2158 N N . SER A 1 277 ? -54.242 -3.382 45.805 1.00 40.75 277 SER A N 1
ATOM 2159 C CA . SER A 1 277 ? -55.430 -4.156 46.209 1.00 40.75 277 SER A CA 1
ATOM 2160 C C . SER A 1 277 ? -56.094 -4.910 45.055 1.00 40.75 277 SER A C 1
ATOM 2162 O O . SER A 1 277 ? -56.759 -5.911 45.283 1.00 40.75 277 SER A O 1
ATOM 2164 N N . GLU A 1 278 ? -55.894 -4.467 43.814 1.00 40.50 278 GLU A N 1
ATOM 2165 C CA . GLU A 1 278 ? -56.622 -4.988 42.647 1.00 40.50 278 GLU A CA 1
ATOM 2166 C C . GLU A 1 278 ? -55.976 -6.243 42.036 1.00 40.50 278 GLU A C 1
ATOM 2168 O O . GLU A 1 278 ? -56.598 -6.965 41.266 1.00 40.50 278 GLU A O 1
ATOM 2173 N N . ARG A 1 279 ? -54.731 -6.556 42.421 1.00 39.94 279 ARG A N 1
ATOM 2174 C CA . ARG A 1 279 ? -54.000 -7.729 41.913 1.00 39.94 279 ARG A CA 1
ATOM 2175 C C . ARG A 1 279 ? -54.155 -8.984 42.786 1.00 39.94 279 ARG A C 1
ATOM 2177 O O . ARG A 1 279 ? -53.772 -10.062 42.350 1.00 39.94 279 ARG A O 1
ATOM 2184 N N . LEU A 1 280 ? -54.731 -8.865 43.987 1.00 42.59 280 LEU A N 1
ATOM 2185 C CA . LEU A 1 280 ? -54.931 -9.993 44.911 1.00 42.59 280 LEU A CA 1
ATOM 2186 C C . LEU A 1 280 ? -56.300 -10.688 44.768 1.00 42.59 280 LEU A C 1
ATOM 2188 O O . LEU A 1 280 ? -56.479 -11.764 45.326 1.00 42.59 280 LEU A O 1
ATOM 2192 N N . SER A 1 281 ? -57.247 -10.133 44.004 1.00 42.31 281 SER A N 1
ATOM 2193 C CA . SER A 1 281 ? -58.574 -10.736 43.786 1.00 42.31 281 SER A CA 1
ATOM 2194 C C . SER A 1 281 ? -58.675 -11.646 42.552 1.00 42.31 281 SER A C 1
ATOM 2196 O O . SER A 1 281 ? -59.676 -12.336 42.401 1.00 42.31 281 SER A O 1
ATOM 2198 N N . MET A 1 282 ? -57.663 -11.691 41.673 1.00 45.25 282 MET A N 1
ATOM 2199 C CA . MET A 1 282 ? -57.736 -12.451 40.409 1.00 45.25 282 MET A CA 1
ATOM 2200 C C . MET A 1 282 ? -57.120 -13.860 40.455 1.00 45.25 282 MET A C 1
ATOM 2202 O O . MET A 1 282 ? -57.140 -14.560 39.448 1.00 45.25 282 MET A O 1
ATOM 2206 N N . THR A 1 283 ? -56.589 -14.312 41.596 1.00 46.53 283 THR A N 1
ATOM 2207 C CA . THR A 1 283 ? -55.929 -15.630 41.708 1.00 46.53 283 THR A CA 1
ATOM 2208 C C . THR A 1 283 ? -56.754 -16.695 42.442 1.00 46.53 283 THR A C 1
ATOM 2210 O O . THR A 1 283 ? -56.232 -17.779 42.680 1.00 46.53 283 THR A O 1
ATOM 2213 N N . SER A 1 284 ? -58.019 -16.434 42.807 1.00 43.44 284 SER A N 1
ATOM 2214 C CA . SER A 1 284 ? -58.856 -17.379 43.577 1.00 43.44 284 SER A CA 1
ATOM 2215 C C . SER A 1 284 ? -60.085 -17.936 42.838 1.00 43.44 284 SER A C 1
ATOM 2217 O O . SER A 1 284 ? -60.970 -18.479 43.492 1.00 43.44 284 SER A O 1
ATOM 2219 N N . SER A 1 285 ? -60.182 -17.809 41.510 1.00 43.88 285 SER A N 1
ATOM 2220 C CA . SER A 1 285 ? -61.344 -18.287 40.729 1.00 43.88 285 SER A CA 1
ATOM 2221 C C . SER A 1 285 ? -60.976 -19.209 39.559 1.00 43.88 285 SER A C 1
ATOM 2223 O O . SER A 1 285 ? -61.625 -19.179 38.516 1.00 43.88 285 SER A O 1
ATOM 2225 N N . GLY A 1 286 ? -59.915 -20.001 39.711 1.00 47.59 286 GLY A N 1
ATOM 2226 C CA . GLY A 1 286 ? -59.486 -21.001 38.732 1.00 47.59 286 GLY A CA 1
ATOM 2227 C C . GLY A 1 286 ? -59.278 -22.367 39.378 1.00 47.59 286 GLY A C 1
ATOM 2228 O O . GLY A 1 286 ? -58.139 -22.811 39.498 1.00 47.59 286 GLY A O 1
ATOM 2229 N N . SER A 1 287 ? -60.370 -22.992 39.815 1.00 39.38 287 SER A N 1
ATOM 2230 C CA . SER A 1 287 ? -60.481 -24.420 40.143 1.00 39.38 287 SER A CA 1
ATOM 2231 C C . SER A 1 287 ? -61.833 -24.922 39.673 1.00 39.38 287 SER A C 1
ATOM 2233 O O . SER A 1 287 ? -62.822 -24.268 40.080 1.00 39.38 287 SER A O 1
#

InterPro domains:
  IPR005821 Ion transport domain [PF00520] (5-187)

Solvent-accessible surface area (backbone atoms only — not comparable to full-atom values): 16544 Å² total; per-residue (Å²): 140,74,84,50,74,68,55,56,52,50,51,51,54,51,50,49,51,53,50,49,55,51,49,54,52,58,66,64,73,70,76,78,89,78,93,82,54,73,71,68,49,51,58,51,48,55,52,49,55,51,50,55,51,51,53,58,51,49,53,58,56,53,57,61,64,72,32,58,63,52,51,51,52,49,53,48,49,55,57,26,47,60,59,38,48,56,47,50,50,51,51,50,50,54,43,47,56,54,15,50,55,53,25,48,50,53,52,53,51,74,69,39,86,89,52,81,79,66,54,75,67,35,46,53,46,36,48,70,35,35,64,39,58,70,44,18,33,48,43,59,49,25,39,76,70,69,72,43,63,51,64,68,69,41,49,38,41,49,77,74,36,68,67,50,43,55,55,51,52,47,53,52,50,47,40,58,70,47,50,51,49,49,43,51,49,53,39,52,49,39,49,50,53,49,54,49,50,54,49,52,51,51,51,51,52,52,50,55,51,49,52,56,50,50,51,53,52,51,56,51,44,47,74,71,66,27,93,81,79,59,79,55,71,66,62,48,66,67,48,58,75,33,74,70,45,51,59,70,70,46,71,57,72,72,59,57,57,58,54,58,68,63,52,71,79,66,79,73,88,80,83,91,78,66,85,72,70,72,70,70,72,75,78,78,82,86,130

Mean predicted aligned error: 18.1 Å

Foldseek 3Di:
DDPPPVNVVVVVLVCVLVVLVVVVVVVVVDDDDDPDCPPVVVVVVVVSVVVVVVSVVVVVVVVCVVCPVVVLVVVLVVQLVVLLVVLVVVVLVLLLVVLVVLLCVLVVQVVDPVADDDDPLLNVLCCQQNVDSVSVSVNLVCCQVVVDPLVSNCVSVVRRDPVVVVVSVCSNCCCVVPSVVVSVVSSVVSSVVSVVVVVVVVVVVVVVVVVVVVVVVQVVVVVLVCPPSDDDPVSCVVCCPPPVVVVVPPPDVVVVVVVVPPCVVPPDDDDPDDPPPVVVPPPPPDD

Nearest PDB structures (foldseek):
  2efl-assembly1_A-2  TM=2.506E-01  e=7.184E+00  Homo sapiens

pLDDT: mean 73.69, std 19.08, range [35.53, 98.12]

Sequence (287 aa):
MVMSMSDWMIVLTSLWEVGFEAYAFFAQGTEGDGGGLKSLTSLKILRIVRITRIVKAARLIRIFRFVMAFRLLIASIIATLKSLLWALMLLALIIYVFAILLTQAVHSYKADADNVPLSPADDDASDRYFGSLALTMLSLFMSIAGGVSWEQVLAPLSAMSEAWIWVFLFYISFTYFAVLNVVTAVFCQSAIDGAQNDHASKVHAILANKEAHLGKINTLFSKFGADDGVITFKMFQEKINSVEVRSWTRIPAALSKLKSSSWVACGCEAKPRQWMSERLSMTSSGS

Radius of gyration: 37.68 Å; Cα contacts (8 Å, |Δi|>4): 114; chains: 1; bounding box: 89×80×90 Å

Secondary structure (DSSP, 8-state):
----HHHHHHHHHHHHHHHHHHHHHHHHS---S-TT-HHHHHHHHHHHHHHHHHHHHHHHHHHTTTTHHHHHHHHHHHHHHHHHHHHHHHHHHHHHHHHHHHHHHHHHHHH-TTSPPPPHHHHHHHHHHHSSHHHHHHHHHHHHHTSS-HHHHHHHHHHH-HHHHHHHHHHHHHIIIIIIHHHHHHHHHHHHHHHHHHHHHHHHHHHHHHHHHHHHHHHHHHHTT-SSS---HHHHHHHTTSHHHHHHS---HHHHHHHHHHHGGG------SSTTTTTSSSSSS--

Organism: NCBI:txid1628268